Protein AF-A0A8J4RRX1-F1 (afdb_monomer)

Structure (mmCIF, N/CA/C/O backbone):
data_AF-A0A8J4RRX1-F1
#
_entry.id   AF-A0A8J4RRX1-F1
#
loop_
_atom_site.group_PDB
_atom_site.id
_atom_site.type_symbol
_atom_site.label_atom_id
_atom_site.label_alt_id
_atom_site.label_comp_id
_atom_site.label_asym_id
_atom_site.label_entity_id
_atom_site.label_seq_id
_atom_site.pdbx_PDB_ins_code
_atom_site.Cartn_x
_atom_site.Cartn_y
_atom_site.Cartn_z
_atom_site.occupancy
_atom_site.B_iso_or_equiv
_atom_site.auth_seq_id
_atom_site.auth_comp_id
_atom_site.auth_asym_id
_atom_site.auth_atom_id
_atom_site.pdbx_PDB_model_num
ATOM 1 N N . MET A 1 1 ? -23.887 -17.795 3.940 1.00 56.06 1 MET A N 1
ATOM 2 C CA . MET A 1 1 ? -23.979 -17.004 5.193 1.00 56.06 1 MET 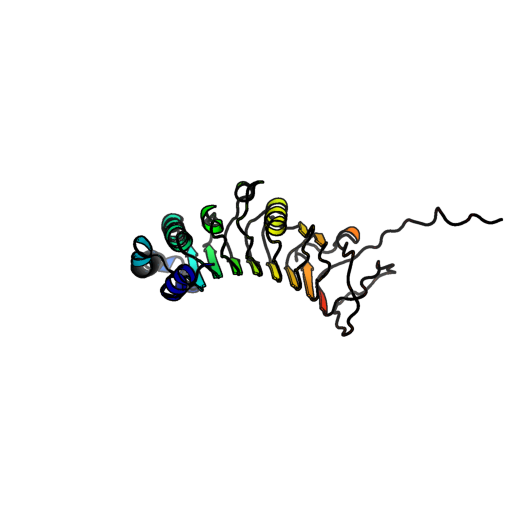A CA 1
ATOM 3 C C . MET A 1 1 ? -25.387 -17.118 5.756 1.00 56.06 1 MET A C 1
ATOM 5 O O . MET A 1 1 ? -26.322 -17.074 4.965 1.00 56.06 1 MET A O 1
ATOM 9 N N . SER A 1 2 ? -25.554 -17.271 7.076 1.00 75.75 2 SER A N 1
ATOM 10 C CA . SER A 1 2 ? -26.891 -17.282 7.694 1.00 75.75 2 SER A CA 1
ATOM 11 C C . SER A 1 2 ? -27.544 -15.891 7.623 1.00 75.75 2 SER A C 1
ATOM 13 O O . SER A 1 2 ? -26.860 -14.870 7.495 1.00 75.75 2 SER A O 1
ATOM 15 N N . LYS A 1 3 ? -28.878 -15.838 7.733 1.00 73.62 3 LYS A N 1
ATOM 16 C CA . LYS A 1 3 ? -29.638 -14.576 7.759 1.00 73.62 3 LYS A CA 1
ATOM 17 C C . LYS A 1 3 ? -29.240 -13.681 8.945 1.00 73.62 3 LYS A C 1
ATOM 19 O O . LYS A 1 3 ? -29.135 -12.471 8.764 1.00 73.62 3 LYS A O 1
ATOM 24 N N . SER A 1 4 ? -28.937 -14.274 10.103 1.00 77.31 4 SER A N 1
ATOM 25 C CA . SER A 1 4 ? -28.506 -13.558 11.313 1.00 77.31 4 SER A CA 1
ATOM 26 C C . SER A 1 4 ? -27.142 -12.882 11.147 1.00 77.31 4 SER A C 1
ATOM 28 O O . SER A 1 4 ? -26.994 -11.711 11.486 1.00 77.31 4 SER A O 1
ATOM 30 N N . TRP A 1 5 ? -26.170 -13.562 10.532 1.00 74.06 5 TRP A N 1
ATOM 31 C CA . TRP A 1 5 ? -24.859 -12.971 10.240 1.00 74.06 5 TRP A CA 1
ATOM 32 C C . TRP A 1 5 ? -24.949 -11.815 9.243 1.00 74.06 5 TRP A C 1
ATOM 34 O O . TRP A 1 5 ? -24.286 -10.796 9.417 1.00 74.06 5 TRP A O 1
ATOM 44 N N . LYS A 1 6 ? -25.804 -11.939 8.221 1.00 78.62 6 LYS A N 1
ATOM 45 C CA . LYS A 1 6 ? -26.031 -10.861 7.249 1.00 78.62 6 LYS A CA 1
ATOM 46 C C . LYS A 1 6 ? -26.667 -9.628 7.902 1.00 78.62 6 LYS A C 1
ATOM 48 O O . LYS A 1 6 ? -26.272 -8.510 7.589 1.00 78.62 6 LYS A O 1
ATOM 53 N N . GLN A 1 7 ? -27.626 -9.821 8.809 1.00 80.94 7 GLN A N 1
ATOM 54 C CA . GLN A 1 7 ? -28.240 -8.723 9.563 1.00 80.94 7 GLN A CA 1
ATOM 55 C C . GLN A 1 7 ? -27.229 -8.029 10.484 1.00 80.94 7 GLN A C 1
ATOM 57 O O . GLN A 1 7 ? -27.100 -6.811 10.408 1.00 80.94 7 GLN A O 1
ATOM 62 N N . ALA A 1 8 ? -26.453 -8.795 11.260 1.00 78.56 8 ALA A N 1
ATOM 63 C CA . ALA A 1 8 ? -25.413 -8.253 12.138 1.00 78.56 8 ALA A CA 1
ATOM 64 C C . ALA A 1 8 ? -24.327 -7.481 11.364 1.00 78.56 8 ALA A C 1
ATOM 66 O O . ALA A 1 8 ? -23.891 -6.412 11.787 1.00 78.56 8 ALA A O 1
ATOM 67 N N . TRP A 1 9 ? -23.922 -7.982 10.194 1.00 80.06 9 TRP A N 1
ATOM 68 C CA . TRP A 1 9 ? -22.984 -7.283 9.313 1.00 80.06 9 TRP A CA 1
ATOM 69 C C . TRP A 1 9 ? -23.547 -5.954 8.805 1.00 80.06 9 TRP A C 1
ATOM 71 O O . TRP A 1 9 ? -22.856 -4.937 8.777 1.00 80.06 9 TRP A O 1
ATOM 81 N N . ASN A 1 10 ? -24.821 -5.948 8.412 1.00 83.12 10 ASN A N 1
ATOM 82 C CA . ASN A 1 10 ? -25.461 -4.757 7.873 1.00 83.12 10 ASN A CA 1
ATOM 83 C C . ASN A 1 10 ? -25.633 -3.651 8.920 1.00 83.12 10 ASN A C 1
ATOM 85 O O . ASN A 1 10 ? -25.566 -2.481 8.539 1.00 83.12 10 ASN A O 1
ATOM 89 N N . SER A 1 11 ? -25.788 -4.011 10.198 1.00 85.19 11 SER A N 1
ATOM 90 C CA . SER A 1 11 ? -25.897 -3.065 11.314 1.00 85.19 11 SER A CA 1
ATOM 91 C C . SER A 1 11 ? -24.575 -2.432 11.757 1.00 85.19 11 SER A C 1
ATOM 93 O O . SER A 1 11 ? -24.608 -1.500 12.556 1.00 85.19 11 SER A O 1
ATOM 95 N N . LEU A 1 12 ? -23.416 -2.906 11.278 1.00 84.81 12 LEU A N 1
ATOM 96 C CA . LEU A 1 12 ? -22.137 -2.298 11.654 1.00 84.81 12 LEU A CA 1
ATOM 97 C C . LEU A 1 12 ? -22.021 -0.869 11.098 1.00 84.81 12 LEU A C 1
ATOM 99 O O . LEU A 1 12 ? -22.350 -0.635 9.925 1.00 84.81 12 LEU A O 1
ATOM 103 N N . PRO A 1 13 ? -21.514 0.084 11.901 1.00 86.31 13 PRO A N 1
ATOM 104 C CA . PRO A 1 13 ? -21.306 1.446 11.442 1.00 86.31 13 PRO A CA 1
ATOM 105 C C . PRO A 1 13 ? -20.200 1.486 10.381 1.00 86.31 13 PRO A C 1
ATOM 107 O O . PRO A 1 13 ? -19.210 0.747 10.453 1.00 86.31 13 PRO A O 1
ATOM 110 N N . ARG A 1 14 ? -20.401 2.349 9.382 1.00 90.56 14 ARG A N 1
ATOM 111 C CA . ARG A 1 14 ? -19.499 2.542 8.244 1.00 90.56 14 ARG A CA 1
ATOM 112 C C . ARG A 1 14 ? -18.842 3.908 8.341 1.00 90.56 14 ARG A C 1
ATOM 114 O O . ARG A 1 14 ? -19.542 4.899 8.530 1.00 90.56 14 ARG A O 1
ATOM 121 N N . TYR A 1 15 ? -17.523 3.944 8.208 1.00 90.31 15 TYR A N 1
ATOM 122 C CA . TYR A 1 15 ? -16.747 5.172 8.333 1.00 90.31 15 TYR A CA 1
ATOM 123 C C . TYR A 1 15 ? -15.789 5.369 7.166 1.00 90.31 15 TYR A C 1
ATOM 125 O O . TYR A 1 15 ? -15.162 4.417 6.690 1.00 90.31 15 TYR A O 1
ATOM 133 N N . ASP A 1 16 ? -15.630 6.638 6.801 1.00 91.75 16 ASP A N 1
ATOM 134 C CA . ASP A 1 16 ? -14.555 7.144 5.962 1.00 91.75 16 ASP A CA 1
ATOM 135 C C . ASP A 1 16 ? -13.687 8.095 6.785 1.00 91.75 16 ASP A C 1
ATOM 137 O O . ASP A 1 16 ? -14.154 9.112 7.297 1.00 91.75 16 ASP A O 1
ATOM 141 N N . PHE A 1 17 ? -12.403 7.771 6.897 1.00 91.75 17 PHE A N 1
ATOM 142 C CA . PHE A 1 17 ? -11.418 8.589 7.590 1.00 91.75 17 PHE A CA 1
ATOM 143 C C . PHE A 1 17 ? -10.501 9.256 6.573 1.00 91.75 17 PHE A C 1
ATOM 145 O O . PHE A 1 17 ? -9.902 8.586 5.730 1.00 91.75 17 PHE A O 1
ATOM 152 N N . SER A 1 18 ? -10.379 10.581 6.640 1.00 92.44 18 SER A N 1
ATOM 153 C CA . SER A 1 18 ? -9.486 11.351 5.773 1.00 92.44 18 SER A CA 1
ATOM 154 C C . SER A 1 18 ? -8.730 12.404 6.569 1.00 92.44 18 SER A C 1
ATOM 156 O O . SER A 1 18 ? -9.298 13.405 6.992 1.00 92.44 18 SER A O 1
ATOM 158 N N . PHE A 1 19 ? -7.430 12.180 6.731 1.00 91.50 19 PHE A N 1
ATOM 159 C CA . PHE A 1 19 ? -6.539 13.019 7.520 1.00 91.50 19 PHE A CA 1
ATOM 160 C C . PHE A 1 19 ? -5.458 13.642 6.637 1.00 91.50 19 PHE A C 1
ATOM 162 O O . PHE A 1 19 ? -4.749 12.942 5.903 1.00 91.50 19 PHE A O 1
ATOM 169 N N . TYR A 1 20 ? -5.313 14.965 6.731 1.00 87.88 20 TYR A N 1
ATOM 170 C CA . TYR A 1 20 ? -4.358 15.744 5.947 1.00 87.88 20 TYR A CA 1
ATOM 171 C C . TYR A 1 20 ? -3.515 16.639 6.859 1.00 87.88 20 TYR A C 1
ATOM 173 O O . TYR A 1 20 ? -3.887 17.765 7.159 1.00 87.88 20 TYR A O 1
ATOM 181 N N . GLY A 1 21 ? -2.352 16.134 7.261 1.00 79.69 21 GLY A N 1
ATOM 182 C CA . GLY A 1 21 ? -1.320 16.866 7.996 1.00 79.69 21 GLY A CA 1
ATOM 183 C C . GLY A 1 21 ? -0.168 17.244 7.070 1.00 79.69 21 GLY A C 1
ATOM 184 O O . GLY A 1 21 ? 0.980 16.874 7.318 1.00 79.69 21 GLY A O 1
ATOM 185 N N . ARG A 1 22 ? -0.473 17.871 5.926 1.00 76.12 22 ARG A N 1
ATOM 186 C CA . ARG A 1 22 ? 0.560 18.350 4.998 1.00 76.12 22 ARG A CA 1
ATOM 187 C C . ARG A 1 22 ? 0.977 19.744 5.409 1.00 76.12 22 ARG A C 1
ATOM 189 O O . ARG A 1 22 ? 0.133 20.626 5.506 1.00 76.12 22 ARG A O 1
ATOM 196 N N . ILE A 1 23 ? 2.274 19.949 5.538 1.00 70.25 23 ILE A N 1
ATOM 197 C CA . ILE A 1 23 ? 2.822 21.290 5.696 1.00 70.25 23 ILE A CA 1
ATOM 198 C C . ILE A 1 23 ? 3.469 21.724 4.377 1.00 70.25 23 ILE A C 1
ATOM 200 O O . ILE A 1 23 ? 4.024 20.901 3.635 1.00 70.25 23 ILE A O 1
ATOM 204 N N . HIS A 1 24 ? 3.337 23.007 4.035 1.00 62.47 24 HIS A N 1
ATOM 205 C CA . HIS A 1 24 ? 3.804 23.524 2.759 1.00 62.47 24 HIS A CA 1
ATOM 206 C C . HIS A 1 24 ? 5.327 23.656 2.749 1.00 62.47 24 HIS A C 1
ATOM 208 O O . HIS A 1 24 ? 5.963 24.011 3.734 1.00 62.47 24 HIS A O 1
ATOM 214 N N . ARG A 1 25 ? 5.932 23.443 1.575 1.00 58.00 25 ARG A N 1
ATOM 215 C CA . ARG A 1 25 ? 7.386 23.574 1.364 1.00 58.00 25 ARG A CA 1
ATOM 216 C C . ARG A 1 25 ? 7.937 24.948 1.790 1.00 58.00 25 ARG A C 1
ATOM 218 O O . ARG A 1 25 ? 9.100 25.041 2.170 1.00 58.00 25 ARG A O 1
ATOM 225 N N . LYS A 1 26 ? 7.100 25.992 1.744 1.00 57.66 26 LYS A N 1
ATOM 226 C CA . LYS A 1 26 ? 7.432 27.356 2.186 1.00 57.66 26 LYS A CA 1
ATOM 227 C C . LYS A 1 26 ? 7.635 27.467 3.701 1.00 57.66 26 LYS A C 1
ATOM 229 O O . LYS A 1 26 ? 8.413 28.306 4.131 1.00 57.66 26 LYS A O 1
ATOM 234 N N . ASP A 1 27 ? 7.000 26.604 4.489 1.00 56.78 27 ASP A N 1
ATOM 235 C CA . ASP A 1 27 ? 6.999 26.718 5.951 1.00 56.78 27 ASP A CA 1
ATOM 236 C C . ASP A 1 27 ? 8.310 26.220 6.588 1.00 56.78 27 ASP A C 1
ATOM 238 O O . ASP A 1 27 ? 8.623 26.605 7.710 1.00 56.78 27 ASP A O 1
ATOM 242 N N . TYR A 1 28 ? 9.118 25.433 5.862 1.00 56.78 28 TYR A N 1
ATOM 243 C CA . TYR A 1 28 ? 10.366 24.838 6.374 1.00 56.78 28 TYR A CA 1
ATOM 244 C C . TYR A 1 28 ? 11.643 25.318 5.685 1.00 56.78 28 TYR A C 1
ATOM 246 O O . TYR A 1 28 ? 12.727 25.198 6.251 1.00 56.78 28 TYR A O 1
ATOM 254 N N . HIS A 1 29 ? 11.543 25.876 4.475 1.00 54.75 29 HIS A N 1
ATOM 255 C CA . HIS A 1 29 ? 12.666 26.554 3.817 1.00 54.75 29 HIS A CA 1
ATOM 256 C C . HIS A 1 29 ? 12.728 28.039 4.197 1.00 54.75 29 HIS A C 1
ATOM 258 O O . HIS A 1 29 ? 13.084 28.882 3.373 1.00 54.75 29 HIS A O 1
ATOM 264 N N . LYS A 1 30 ? 12.393 28.371 5.448 1.00 56.38 30 LYS A N 1
ATOM 265 C CA . LYS A 1 30 ? 12.618 29.717 5.965 1.00 56.38 30 LYS A CA 1
ATOM 266 C C . LYS A 1 30 ? 14.130 29.990 6.043 1.00 56.38 30 LYS A C 1
ATOM 268 O O . LYS A 1 30 ? 14.894 29.099 6.446 1.00 56.38 30 LYS A O 1
ATOM 273 N N . PRO A 1 31 ? 14.592 31.175 5.610 1.00 48.44 31 PRO A N 1
ATOM 274 C CA . PRO A 1 31 ? 16.003 31.535 5.650 1.00 48.44 31 PRO A CA 1
ATOM 275 C C . PRO A 1 31 ? 16.550 31.471 7.085 1.00 48.44 31 PRO A C 1
ATOM 277 O O . PRO A 1 31 ? 15.807 31.540 8.059 1.00 48.44 31 PRO A O 1
ATOM 280 N N . VAL A 1 32 ? 17.868 31.291 7.221 1.00 50.69 32 VAL A N 1
ATOM 281 C CA . VAL A 1 32 ? 18.549 30.946 8.490 1.00 50.69 32 VAL A CA 1
ATOM 282 C C . VAL A 1 32 ? 18.210 31.889 9.656 1.00 50.69 32 VAL A C 1
ATOM 284 O O . VAL A 1 32 ? 18.165 31.437 10.795 1.00 50.69 32 VAL A O 1
ATOM 287 N N . TRP A 1 33 ? 17.901 33.154 9.377 1.00 51.38 33 TRP A N 1
ATOM 288 C CA . TRP A 1 33 ? 17.534 34.163 10.374 1.00 51.38 33 TRP A CA 1
ATOM 289 C C . TRP A 1 33 ? 16.082 34.056 10.894 1.00 51.38 33 TRP A C 1
ATOM 291 O O . TRP A 1 33 ? 15.794 34.569 11.967 1.00 51.38 33 TRP A O 1
ATOM 301 N N . GLU A 1 34 ? 15.187 33.328 10.215 1.00 50.03 34 GLU A N 1
ATOM 302 C CA . GLU A 1 34 ? 13.807 33.035 10.666 1.00 50.03 34 GLU A CA 1
ATOM 303 C C . GLU A 1 34 ? 13.676 31.687 11.403 1.00 50.03 34 GLU A C 1
ATOM 305 O O . GLU A 1 34 ? 12.609 31.338 11.917 1.00 50.03 34 GLU A O 1
ATOM 310 N N . LYS A 1 35 ? 14.752 30.892 11.467 1.00 50.41 35 LYS A N 1
ATOM 311 C CA . LYS A 1 35 ? 14.717 29.529 12.028 1.00 50.41 35 LYS A CA 1
ATOM 312 C C . LYS A 1 35 ? 14.498 29.474 13.541 1.00 50.41 35 LYS A C 1
ATOM 314 O O . LYS A 1 35 ? 14.094 28.427 14.035 1.00 50.41 35 LYS A O 1
ATOM 319 N N . GLN A 1 36 ? 14.738 30.566 14.265 1.00 47.28 36 GLN A N 1
ATOM 320 C CA . GLN A 1 36 ? 14.648 30.584 15.730 1.00 47.28 36 GLN A CA 1
ATOM 321 C C . GLN A 1 36 ? 13.200 30.532 16.256 1.00 47.28 36 GLN A C 1
ATOM 323 O O . GLN A 1 36 ? 12.997 30.125 17.393 1.00 47.28 36 GLN A O 1
ATOM 328 N N . SER A 1 37 ? 12.192 30.860 15.434 1.00 50.03 37 SER A N 1
ATOM 329 C CA . SER A 1 37 ? 10.765 30.816 15.811 1.00 50.03 37 SER A CA 1
ATOM 330 C C . SER A 1 37 ? 9.910 29.858 14.964 1.00 50.03 37 SER A C 1
ATOM 332 O O . SER A 1 37 ? 8.838 29.447 15.398 1.00 50.03 37 SER A O 1
ATOM 334 N N . GLY A 1 38 ? 10.371 29.458 13.770 1.00 51.47 38 GLY A N 1
ATOM 335 C CA . GLY A 1 38 ? 9.582 28.635 12.839 1.00 51.47 38 GLY A CA 1
ATOM 336 C C . GLY A 1 38 ? 9.504 27.135 13.157 1.00 51.47 38 GLY A C 1
ATOM 337 O O . GLY A 1 38 ? 8.546 26.488 12.746 1.00 51.47 38 GLY A O 1
ATOM 338 N N . GLY A 1 39 ? 10.483 26.573 13.877 1.00 58.78 39 GLY A N 1
ATOM 339 C CA . GLY A 1 39 ? 10.504 25.142 14.220 1.00 58.78 39 GLY A CA 1
ATOM 340 C C . GLY A 1 39 ? 9.465 24.743 15.275 1.00 58.78 39 GLY A C 1
ATOM 341 O O . GLY A 1 39 ? 8.831 23.702 15.137 1.00 58.78 39 GLY A O 1
ATOM 342 N N . ALA A 1 40 ? 9.242 25.598 16.277 1.00 62.72 40 ALA A N 1
ATOM 343 C CA . ALA A 1 40 ? 8.298 25.340 17.368 1.00 62.72 40 ALA A CA 1
ATOM 344 C C . ALA A 1 40 ? 6.825 25.443 16.921 1.00 62.72 40 ALA A C 1
ATOM 346 O O . ALA A 1 40 ? 6.029 24.565 17.237 1.00 62.72 40 ALA A O 1
ATOM 347 N N . ASP A 1 41 ? 6.471 26.458 16.119 1.00 74.25 41 ASP A N 1
ATOM 348 C CA . ASP A 1 41 ? 5.114 26.623 15.547 1.00 74.25 41 ASP A CA 1
ATOM 349 C C . ASP A 1 41 ? 4.718 25.436 14.654 1.00 74.25 41 ASP A C 1
ATOM 351 O O . ASP A 1 41 ? 3.577 24.974 14.616 1.00 74.25 41 ASP A O 1
ATOM 355 N N . LEU A 1 42 ? 5.697 24.910 13.932 1.00 74.81 42 LEU A N 1
ATOM 356 C CA . LEU A 1 42 ? 5.534 23.733 13.107 1.00 74.81 42 LEU A CA 1
ATOM 357 C C . LEU A 1 42 ? 5.274 22.471 13.938 1.00 74.81 42 LEU A C 1
ATOM 359 O O . LEU A 1 42 ? 4.379 21.693 13.606 1.00 74.81 42 LEU A O 1
ATOM 363 N N . GLU A 1 43 ? 6.094 22.239 14.960 1.00 78.31 43 GLU A N 1
ATOM 364 C CA . GLU A 1 43 ? 5.963 21.080 15.839 1.00 78.31 43 GLU A CA 1
ATOM 365 C C . GLU A 1 43 ? 4.599 21.097 16.537 1.00 78.31 43 GLU A C 1
ATOM 367 O O . GLU A 1 43 ? 3.876 20.105 16.486 1.00 78.31 43 GLU A O 1
ATOM 372 N N . GLU A 1 44 ? 4.167 22.264 17.024 1.00 83.75 44 GLU A N 1
ATOM 373 C CA . GLU A 1 44 ? 2.842 22.464 17.615 1.00 83.75 44 GLU A CA 1
ATOM 374 C C . GLU A 1 44 ? 1.702 22.129 16.637 1.00 83.75 44 GLU A C 1
ATOM 376 O O . GLU A 1 44 ? 0.711 21.495 17.012 1.00 83.75 44 GLU A O 1
ATOM 381 N N . LYS A 1 45 ? 1.818 22.519 15.360 1.00 84.44 45 LYS A N 1
ATOM 382 C CA . LYS A 1 45 ? 0.821 22.177 14.328 1.00 84.44 45 LYS A CA 1
ATOM 383 C C . LYS A 1 45 ? 0.736 20.674 14.085 1.00 84.44 45 LYS A C 1
ATOM 385 O O . LYS A 1 45 ? -0.368 20.152 13.908 1.00 84.44 45 LYS A O 1
ATOM 390 N N . ILE A 1 46 ? 1.874 19.982 14.066 1.00 84.50 46 ILE A N 1
ATOM 391 C CA . ILE A 1 46 ? 1.900 18.527 13.895 1.00 84.50 46 ILE A CA 1
ATOM 392 C C . ILE A 1 46 ? 1.327 17.844 15.134 1.00 84.50 46 ILE A C 1
ATOM 394 O O . ILE A 1 46 ? 0.498 16.952 14.983 1.00 84.50 46 ILE A O 1
ATOM 398 N N . ASP A 1 47 ? 1.677 18.294 16.336 1.00 87.62 47 ASP A N 1
ATOM 399 C CA . ASP A 1 47 ? 1.146 17.741 17.583 1.00 87.62 47 ASP A CA 1
ATOM 400 C C . ASP A 1 47 ? -0.377 17.925 17.679 1.00 87.62 47 ASP A C 1
ATOM 402 O O . ASP A 1 47 ? -1.099 16.989 18.029 1.00 87.62 47 ASP A O 1
ATOM 406 N N . LYS A 1 48 ? -0.906 19.090 17.275 1.00 90.50 48 LYS A N 1
ATOM 407 C CA . LYS A 1 48 ? -2.359 19.315 17.154 1.00 90.50 48 LYS A CA 1
ATOM 408 C C . LYS A 1 48 ? -3.008 18.361 16.153 1.00 90.50 48 LYS A C 1
ATOM 410 O O . LYS A 1 48 ? -4.078 17.821 16.435 1.00 90.50 48 LYS A O 1
ATOM 415 N N . PHE A 1 49 ? -2.374 18.134 15.001 1.00 91.06 49 PHE A N 1
ATOM 416 C CA . PHE A 1 49 ? -2.852 17.162 14.016 1.00 91.06 49 PHE A CA 1
ATOM 417 C C . PHE A 1 49 ? -2.862 15.742 14.592 1.00 91.06 49 PHE A C 1
ATOM 419 O O . PHE A 1 49 ? -3.883 15.067 1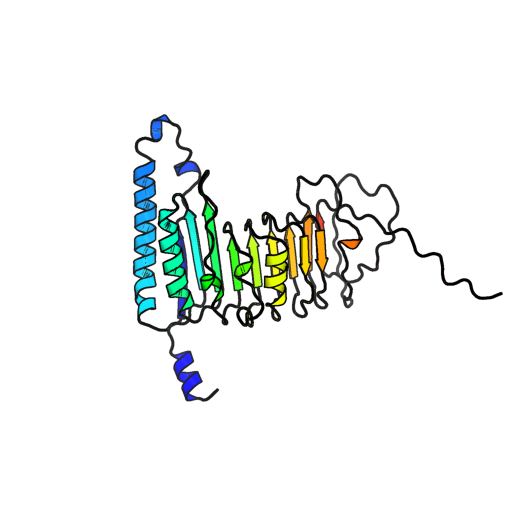4.509 1.00 91.06 49 PHE A O 1
ATOM 426 N N . VAL A 1 50 ? -1.765 15.309 15.217 1.00 91.88 50 VAL A N 1
ATOM 427 C CA . VAL A 1 50 ? -1.641 13.988 15.848 1.00 91.88 50 VAL A CA 1
ATOM 428 C C . VAL A 1 50 ? -2.739 13.787 16.886 1.00 91.88 50 VAL A C 1
ATOM 430 O O . VAL A 1 50 ? -3.458 12.793 16.818 1.00 91.88 50 VAL A O 1
ATOM 433 N N . LYS A 1 51 ? -2.935 14.766 17.775 1.00 93.69 51 LYS A N 1
ATOM 434 C CA . LYS A 1 51 ? -3.984 14.731 18.797 1.00 93.69 51 LYS A CA 1
ATOM 435 C C . LYS A 1 51 ? -5.382 14.613 18.185 1.00 93.69 51 LYS A C 1
ATOM 437 O O . LYS A 1 51 ? -6.181 13.805 18.645 1.00 93.69 51 LYS A O 1
ATOM 442 N N . SER A 1 52 ? -5.662 15.368 17.123 1.00 94.00 52 SER A N 1
ATOM 443 C CA . SER A 1 52 ? -6.946 15.293 16.419 1.00 94.00 52 SER A CA 1
ATOM 444 C C . SER A 1 52 ? -7.185 13.917 15.788 1.00 94.00 52 SER A C 1
ATOM 446 O O . SER A 1 52 ? -8.285 13.376 15.896 1.00 94.00 52 SER A O 1
ATOM 448 N N . VAL A 1 53 ? -6.165 13.321 15.157 1.00 94.38 53 VAL A N 1
ATOM 449 C CA . VAL A 1 53 ? -6.273 11.964 14.599 1.00 94.38 53 VAL A CA 1
ATOM 450 C C . VAL A 1 53 ? -6.502 10.944 15.713 1.00 94.38 53 VAL A C 1
ATOM 452 O O . VAL A 1 53 ? -7.370 10.083 15.570 1.00 94.38 53 VAL A O 1
ATOM 455 N N . ASP A 1 54 ? -5.770 11.055 16.824 1.00 94.44 54 ASP A N 1
ATOM 456 C CA . ASP A 1 54 ? -5.955 10.185 17.984 1.00 94.44 54 ASP A CA 1
ATOM 457 C C . ASP A 1 54 ? -7.399 10.244 18.479 1.00 94.44 54 ASP A C 1
ATOM 459 O O . ASP A 1 54 ? -8.053 9.204 18.518 1.00 94.44 54 ASP A O 1
ATOM 463 N N . GLU A 1 55 ? -7.924 11.438 18.766 1.00 94.56 55 GLU A N 1
ATOM 464 C CA . GLU A 1 55 ? -9.294 11.648 19.253 1.00 94.56 55 GLU A CA 1
ATOM 465 C C . GLU A 1 55 ? -10.353 11.025 18.331 1.00 94.56 55 GLU A C 1
ATOM 467 O O . GLU A 1 55 ? -11.270 10.355 18.808 1.00 94.56 55 GLU A O 1
ATOM 472 N N . VAL A 1 56 ? -10.201 11.171 17.010 1.00 94.00 56 VAL A N 1
ATOM 473 C CA . VAL A 1 56 ? -11.132 10.600 16.021 1.00 94.00 56 VAL A CA 1
ATOM 474 C C . VAL A 1 56 ? -11.045 9.072 15.955 1.00 94.00 56 VAL A C 1
ATOM 476 O O . VAL A 1 56 ? -12.056 8.407 15.725 1.00 94.00 56 VAL A O 1
ATOM 479 N N . LEU A 1 57 ? -9.856 8.493 16.143 1.00 93.81 57 LEU A N 1
ATOM 480 C CA . LEU A 1 57 ? -9.649 7.044 16.072 1.00 93.81 57 LEU A CA 1
ATOM 481 C C . LEU A 1 57 ? -9.848 6.330 17.416 1.00 93.81 57 LEU A C 1
ATOM 483 O O . LEU A 1 57 ? -9.964 5.101 17.421 1.00 93.81 57 LEU A O 1
ATOM 487 N N . LEU A 1 58 ? -9.926 7.055 18.539 1.00 91.06 58 LEU A N 1
ATOM 488 C CA . LEU A 1 58 ? -10.167 6.492 19.875 1.00 91.06 58 LEU A CA 1
ATOM 489 C C . LEU A 1 58 ? -11.347 5.500 19.913 1.00 91.06 58 LEU A C 1
ATOM 491 O O . LEU A 1 58 ? -11.143 4.399 20.430 1.00 91.06 58 LEU A O 1
ATOM 495 N N . PRO A 1 59 ? -12.530 5.786 19.325 1.00 89.69 59 PRO A N 1
ATOM 496 C CA . PRO A 1 59 ? -13.679 4.879 19.397 1.00 89.69 59 PRO A CA 1
ATOM 497 C C . PRO A 1 59 ? -13.454 3.511 18.735 1.00 89.69 59 PRO A C 1
ATOM 499 O O . PRO A 1 59 ? -14.124 2.539 19.092 1.00 89.69 59 PRO A O 1
ATOM 502 N N . LEU A 1 60 ? -12.493 3.406 17.804 1.00 90.62 60 LEU A N 1
ATOM 503 C CA . LEU A 1 60 ? -12.131 2.147 17.137 1.00 90.62 60 LEU A CA 1
ATOM 504 C C . LEU A 1 60 ? -11.424 1.153 18.071 1.00 90.62 60 LEU A C 1
ATOM 506 O O . LEU A 1 60 ? -11.191 0.007 17.678 1.00 90.62 60 LEU A O 1
ATOM 510 N N . ARG A 1 61 ? -11.037 1.576 19.284 1.00 87.75 61 ARG A N 1
ATOM 511 C CA . ARG A 1 61 ? -10.463 0.688 20.305 1.00 87.75 61 ARG A CA 1
ATOM 512 C C . ARG A 1 61 ? -11.478 -0.330 20.806 1.00 87.75 61 ARG A C 1
ATOM 514 O O . ARG A 1 61 ? -11.112 -1.494 20.964 1.00 87.75 61 ARG A O 1
ATOM 521 N N . ASP A 1 62 ? -12.719 0.114 20.980 1.00 88.56 62 ASP A N 1
ATOM 522 C CA . ASP A 1 62 ? -13.736 -0.626 21.726 1.00 88.56 62 ASP A CA 1
ATOM 523 C C . ASP A 1 62 ? -14.851 -1.171 20.823 1.00 88.56 62 ASP A C 1
ATOM 525 O O . ASP A 1 62 ? -15.519 -2.142 21.175 1.00 88.56 62 ASP A O 1
ATOM 529 N N . HIS A 1 63 ? -15.023 -0.606 19.624 1.00 82.44 63 HIS A N 1
ATOM 530 C CA . HIS A 1 63 ? -16.122 -0.952 18.723 1.00 82.44 63 HIS A CA 1
ATOM 531 C C . HIS A 1 63 ? -15.616 -1.517 17.397 1.00 82.44 63 HIS A C 1
ATOM 533 O O . HIS A 1 63 ? -14.718 -0.961 16.762 1.00 82.44 63 HIS A O 1
ATOM 539 N N . LYS A 1 64 ? -16.239 -2.612 16.945 1.00 87.81 64 LYS A N 1
ATOM 540 C CA . LYS A 1 64 ? -16.031 -3.144 15.595 1.00 87.81 64 LYS A CA 1
ATOM 541 C C . LYS A 1 64 ? -16.783 -2.298 14.581 1.00 87.81 64 LYS A C 1
ATOM 543 O O . LYS A 1 64 ? -17.977 -2.054 14.733 1.00 87.81 64 LYS A O 1
ATOM 548 N N . THR A 1 65 ? -16.088 -1.903 13.525 1.00 91.00 65 THR A N 1
ATOM 549 C CA . THR A 1 65 ? -16.638 -1.049 12.474 1.00 91.00 65 THR A CA 1
ATOM 550 C C . THR A 1 65 ? -16.227 -1.541 11.088 1.00 91.00 65 THR A C 1
ATOM 552 O O . THR A 1 65 ? -15.342 -2.393 10.931 1.00 91.00 65 THR A O 1
ATOM 555 N N . ILE A 1 66 ? -16.903 -1.013 10.069 1.00 91.38 66 ILE A N 1
ATOM 556 C CA . ILE A 1 66 ? -16.510 -1.152 8.670 1.00 91.38 66 ILE A CA 1
ATOM 557 C C . ILE A 1 66 ? -15.871 0.170 8.248 1.00 91.38 66 ILE A C 1
ATOM 559 O O . ILE A 1 66 ? -16.520 1.210 8.220 1.00 91.38 66 ILE A O 1
ATOM 563 N N . ILE A 1 67 ? -14.594 0.132 7.902 1.00 94.25 67 ILE A N 1
ATOM 564 C CA . ILE A 1 67 ? -13.849 1.264 7.364 1.00 94.25 67 ILE A CA 1
ATOM 565 C C . ILE A 1 67 ? -13.872 1.146 5.842 1.00 94.25 67 ILE A C 1
ATOM 567 O O . ILE A 1 67 ? -13.185 0.307 5.256 1.00 94.25 67 ILE A O 1
ATOM 571 N N . GLN A 1 68 ? -14.679 1.969 5.184 1.00 93.94 68 GLN A N 1
ATOM 572 C CA . GLN A 1 68 ? -14.761 1.957 3.723 1.00 93.94 68 GLN A CA 1
ATOM 573 C C . GLN A 1 68 ? -13.484 2.562 3.127 1.00 93.94 68 GLN A C 1
ATOM 575 O O . GLN A 1 68 ? -12.858 1.977 2.238 1.00 93.94 68 GLN A O 1
ATOM 580 N N . CYS A 1 69 ? -13.019 3.673 3.695 1.00 95.06 69 CYS A N 1
ATOM 581 C CA . CYS A 1 69 ? -11.777 4.317 3.303 1.00 95.06 69 CYS A CA 1
ATOM 582 C C . CYS A 1 69 ? -10.998 4.834 4.513 1.00 95.06 69 CYS A C 1
ATOM 584 O O . CYS A 1 69 ? -11.513 5.594 5.329 1.00 95.06 69 CYS A O 1
ATOM 586 N N . PHE A 1 70 ? -9.721 4.467 4.596 1.00 96.00 70 PHE A N 1
ATOM 587 C CA . PHE A 1 70 ? -8.755 5.081 5.496 1.00 96.00 70 PHE A CA 1
ATOM 588 C C . PHE A 1 70 ? -7.703 5.822 4.676 1.00 96.00 70 PHE A C 1
ATOM 590 O O . PHE A 1 70 ? -6.884 5.213 3.981 1.00 96.00 70 PHE A O 1
ATOM 597 N N . ARG A 1 71 ? -7.716 7.151 4.749 1.00 96.50 71 ARG A N 1
ATOM 598 C CA . ARG A 1 71 ? -6.801 8.029 4.028 1.00 96.50 71 ARG A CA 1
ATOM 599 C C . ARG A 1 71 ? -5.977 8.843 5.010 1.00 96.50 71 ARG A C 1
ATOM 601 O O . ARG A 1 71 ? -6.495 9.723 5.687 1.00 96.50 71 ARG A O 1
ATOM 608 N N . LEU A 1 72 ? -4.672 8.610 5.008 1.00 95.31 72 LEU A N 1
ATOM 609 C CA . LEU A 1 72 ? -3.708 9.394 5.765 1.00 95.31 72 LEU A CA 1
ATOM 610 C C . LEU A 1 72 ? -2.709 10.039 4.812 1.00 95.31 72 LEU A C 1
ATOM 612 O O . LEU A 1 72 ? -2.049 9.375 4.011 1.00 95.31 72 LEU A O 1
ATOM 616 N N . SER A 1 73 ? -2.584 11.354 4.906 1.00 92.56 73 SER A N 1
ATOM 617 C CA . SER A 1 73 ? -1.550 12.107 4.221 1.00 92.56 73 SER A CA 1
ATOM 618 C C . SER A 1 73 ? -0.848 13.023 5.207 1.00 92.56 73 SER A C 1
ATOM 620 O O . SER A 1 73 ? -1.428 14.022 5.617 1.00 92.56 73 SER A O 1
ATOM 622 N N . VAL A 1 74 ? 0.414 12.746 5.512 1.00 89.50 74 VAL A N 1
ATOM 623 C CA . VAL A 1 74 ? 1.161 13.477 6.542 1.00 89.50 74 VAL A CA 1
ATOM 624 C C . VAL A 1 74 ? 2.591 13.757 6.100 1.00 89.50 74 VAL A C 1
ATOM 626 O O . VAL A 1 74 ? 3.192 12.979 5.353 1.00 89.50 74 VAL A O 1
ATOM 629 N N . THR A 1 75 ? 3.118 14.891 6.546 1.00 86.31 75 THR A N 1
ATOM 630 C CA . THR A 1 75 ? 4.531 15.230 6.422 1.00 86.31 75 THR A CA 1
ATOM 631 C C . THR A 1 75 ? 5.279 14.792 7.683 1.00 86.31 75 THR A C 1
ATOM 633 O O . THR A 1 75 ? 4.942 15.216 8.782 1.00 86.31 75 THR A O 1
ATOM 636 N N . LEU A 1 76 ? 6.293 13.946 7.5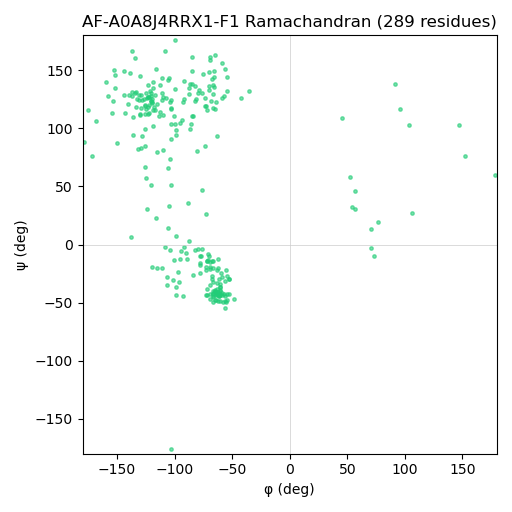20 1.00 82.56 76 LEU A N 1
ATOM 637 C CA . LEU A 1 76 ? 7.151 13.440 8.586 1.00 82.56 76 LEU A CA 1
ATOM 638 C C . LEU A 1 76 ? 8.388 14.328 8.712 1.00 82.56 76 LEU A C 1
ATOM 640 O O . LEU A 1 76 ? 9.263 14.304 7.843 1.00 82.56 76 LEU A O 1
ATOM 644 N N . CYS A 1 77 ? 8.441 15.125 9.778 1.00 78.38 77 CYS A N 1
ATOM 645 C CA . CYS A 1 77 ? 9.594 15.968 10.097 1.00 78.38 77 CYS A CA 1
ATOM 646 C C . CYS A 1 77 ? 10.500 15.384 11.188 1.00 78.38 77 CYS A C 1
ATOM 648 O O . CYS A 1 77 ? 11.606 15.881 11.358 1.00 78.38 77 CYS A O 1
ATOM 650 N N . ASP A 1 78 ? 10.037 14.358 11.904 1.00 82.00 78 ASP A N 1
ATOM 651 C CA . ASP A 1 78 ? 10.756 13.706 12.997 1.00 82.00 78 ASP A CA 1
ATOM 652 C C . ASP A 1 78 ? 10.306 12.239 13.118 1.00 82.00 78 ASP A C 1
ATOM 654 O O . ASP A 1 78 ? 9.137 11.916 12.869 1.00 82.00 78 ASP A O 1
ATOM 658 N N . ASP A 1 79 ? 11.225 11.354 13.501 1.00 82.94 79 ASP A N 1
ATOM 659 C CA . ASP A 1 79 ? 10.970 9.923 13.675 1.00 82.94 79 ASP A CA 1
ATOM 660 C C . ASP A 1 79 ? 10.008 9.639 14.848 1.00 82.94 79 ASP A C 1
ATOM 662 O O . ASP A 1 79 ? 9.351 8.595 14.857 1.00 82.94 79 ASP A O 1
ATOM 666 N N . LYS A 1 80 ? 9.834 10.570 15.803 1.00 85.56 80 LYS A N 1
ATOM 667 C CA . LYS A 1 80 ? 8.917 10.410 16.949 1.00 85.56 80 LYS A CA 1
ATOM 668 C C . LYS A 1 80 ? 7.468 10.121 16.528 1.00 85.56 80 LYS A C 1
ATOM 670 O O . LYS A 1 80 ? 6.764 9.359 17.196 1.00 85.56 80 LYS A O 1
ATOM 675 N N . TYR A 1 81 ? 7.040 10.649 15.377 1.00 86.31 81 TYR A N 1
ATOM 676 C CA . TYR A 1 81 ? 5.684 10.469 14.844 1.00 86.31 81 TYR A CA 1
ATOM 677 C C . TYR A 1 81 ? 5.449 9.101 14.188 1.00 86.31 81 TYR A C 1
ATOM 679 O O . TYR A 1 81 ? 4.304 8.750 13.896 1.00 86.31 81 TYR A O 1
ATOM 687 N N . ALA A 1 82 ? 6.501 8.304 13.970 1.00 88.75 82 ALA A N 1
ATOM 688 C CA . ALA A 1 82 ? 6.381 6.950 13.430 1.00 88.75 82 ALA A CA 1
ATOM 689 C C . ALA A 1 82 ? 5.459 6.079 14.300 1.00 88.75 82 ALA A C 1
ATOM 691 O O . ALA A 1 82 ? 4.571 5.396 13.787 1.00 88.75 82 ALA A O 1
ATOM 692 N N . SER A 1 83 ? 5.612 6.184 15.624 1.00 90.69 83 SER A N 1
ATOM 693 C CA . SER A 1 83 ? 4.808 5.438 16.596 1.00 90.69 83 SER A CA 1
ATOM 694 C C . SER A 1 83 ? 3.315 5.795 16.544 1.00 90.69 83 SER A C 1
ATOM 696 O O . SER A 1 83 ? 2.460 4.925 16.720 1.00 90.69 83 SER A O 1
ATOM 698 N N . CYS A 1 84 ? 2.978 7.053 16.238 1.00 92.19 84 CYS A N 1
ATOM 699 C CA . CYS A 1 84 ? 1.597 7.495 16.044 1.00 92.19 84 CYS A CA 1
ATOM 700 C C . CYS A 1 84 ? 0.971 6.788 14.836 1.00 92.19 84 CYS A C 1
ATOM 702 O O . CYS A 1 84 ? -0.107 6.206 14.951 1.00 92.19 84 CYS A O 1
ATOM 704 N N . ILE A 1 85 ? 1.680 6.751 13.702 1.00 92.31 85 ILE A N 1
ATOM 705 C CA . ILE A 1 85 ? 1.209 6.068 12.489 1.00 92.31 85 ILE A CA 1
ATOM 706 C C . ILE A 1 85 ? 1.039 4.568 12.742 1.00 92.31 85 ILE A C 1
ATOM 708 O O . ILE A 1 85 ? 0.010 4.004 12.366 1.00 92.31 85 ILE A O 1
ATOM 712 N N . ASP A 1 86 ? 1.996 3.931 13.421 1.00 92.75 86 ASP A N 1
ATOM 713 C CA . ASP A 1 86 ? 1.901 2.516 13.798 1.00 92.75 86 ASP A CA 1
ATOM 714 C C . ASP A 1 86 ? 0.628 2.237 14.606 1.00 92.75 86 ASP A C 1
ATOM 716 O O . ASP A 1 86 ? -0.098 1.272 14.335 1.00 92.75 86 ASP A O 1
ATOM 720 N N . ASN A 1 87 ? 0.325 3.105 15.575 1.00 92.81 87 ASN A N 1
ATOM 721 C CA . ASN A 1 87 ? -0.862 2.995 16.413 1.00 92.81 87 ASN A CA 1
ATOM 722 C C . ASN A 1 87 ? -2.152 3.197 15.612 1.00 92.81 87 ASN A C 1
ATOM 724 O O . ASN A 1 87 ? -3.074 2.388 15.740 1.00 92.81 87 ASN A O 1
ATOM 728 N N . TRP A 1 88 ? -2.218 4.207 14.744 1.00 94.00 88 TRP A N 1
ATOM 729 C CA . TRP A 1 88 ? -3.382 4.440 13.884 1.00 94.00 88 TRP A CA 1
ATOM 730 C C . TRP A 1 88 ? -3.635 3.263 12.947 1.00 94.00 88 TRP A C 1
ATOM 732 O O . TRP A 1 88 ? -4.764 2.779 12.849 1.00 94.00 88 TRP A O 1
ATOM 742 N N . MET A 1 89 ? -2.578 2.724 12.334 1.00 92.75 89 MET A N 1
ATOM 743 C CA . MET A 1 89 ? -2.676 1.527 11.504 1.00 92.75 89 MET A CA 1
ATOM 744 C C . MET A 1 89 ? -3.141 0.323 12.321 1.00 92.75 89 MET A C 1
ATOM 746 O O . MET A 1 89 ? -4.006 -0.427 11.876 1.00 92.75 89 MET A O 1
ATOM 750 N N . LYS A 1 90 ? -2.624 0.132 13.537 1.00 92.06 90 LYS A N 1
ATOM 751 C CA . LYS A 1 90 ? -3.059 -0.953 14.426 1.00 92.06 90 LYS A CA 1
ATOM 752 C C . LYS A 1 90 ? -4.548 -0.855 14.768 1.00 92.06 90 LYS A C 1
ATOM 754 O O . LYS A 1 90 ? -5.211 -1.889 14.809 1.00 92.06 90 LYS A O 1
ATOM 759 N N . LEU A 1 91 ? -5.076 0.349 14.995 1.00 92.06 91 LEU A N 1
ATOM 760 C CA . LEU A 1 91 ? -6.504 0.570 15.248 1.00 92.06 91 LEU A CA 1
ATOM 761 C C . LEU A 1 91 ? -7.351 0.307 13.998 1.00 92.06 91 LEU A C 1
ATOM 763 O O . LEU A 1 91 ? -8.326 -0.442 14.068 1.00 92.06 91 LEU A O 1
ATOM 767 N N . ALA A 1 92 ? -6.947 0.841 12.844 1.00 91.75 92 ALA A N 1
ATOM 768 C CA . ALA A 1 92 ? -7.650 0.624 11.583 1.00 91.75 92 ALA A CA 1
ATOM 769 C C . ALA A 1 92 ? -7.684 -0.866 11.195 1.00 91.75 92 ALA A C 1
ATOM 771 O O . ALA A 1 92 ? -8.739 -1.405 10.873 1.00 91.75 92 ALA A O 1
ATOM 772 N N . ASN A 1 93 ? -6.558 -1.575 11.326 1.00 89.38 93 ASN A N 1
ATOM 773 C CA . ASN A 1 93 ? -6.431 -2.979 10.917 1.00 89.38 93 ASN A CA 1
ATOM 774 C C . ASN A 1 93 ? -7.186 -3.976 11.803 1.00 89.38 93 ASN A C 1
ATOM 776 O O . ASN A 1 93 ? -7.348 -5.135 11.426 1.00 89.38 93 ASN A O 1
ATOM 780 N N . ARG A 1 94 ? -7.649 -3.559 12.988 1.00 89.19 94 ARG A N 1
ATOM 781 C CA . ARG A 1 94 ? -8.562 -4.373 13.807 1.00 89.19 94 ARG A CA 1
ATOM 782 C C . ARG A 1 94 ? -9.962 -4.440 13.209 1.00 89.19 94 ARG A C 1
ATOM 784 O O . ARG A 1 94 ? -10.752 -5.278 13.644 1.00 89.19 94 ARG A O 1
ATOM 791 N N . ASN A 1 95 ? -10.277 -3.580 12.253 1.00 89.62 95 ASN A N 1
ATOM 792 C CA . ASN A 1 95 ? -11.587 -3.452 11.644 1.00 89.62 95 ASN A CA 1
ATOM 793 C C . ASN A 1 95 ? -11.576 -4.001 10.216 1.00 89.62 95 ASN A C 1
ATOM 795 O O . ASN A 1 95 ? -10.523 -4.269 9.635 1.00 89.62 95 ASN A O 1
ATOM 799 N N . HIS A 1 96 ? -12.765 -4.203 9.652 1.00 90.50 96 HIS A N 1
ATOM 800 C CA . HIS A 1 96 ? -12.861 -4.471 8.222 1.00 90.50 96 HIS A CA 1
ATOM 801 C C . HIS A 1 96 ? -12.473 -3.189 7.489 1.00 90.50 96 HIS A C 1
ATOM 803 O O . HIS A 1 96 ? -13.091 -2.160 7.734 1.00 90.50 96 HIS A O 1
ATOM 809 N N . MET A 1 97 ? -11.476 -3.243 6.610 1.00 92.62 97 MET A N 1
ATOM 810 C CA . MET A 1 97 ? -11.027 -2.086 5.835 1.00 92.62 97 MET A CA 1
ATOM 811 C C . MET A 1 97 ? -11.014 -2.420 4.347 1.00 92.62 97 MET A C 1
ATOM 813 O O . MET A 1 97 ? -10.392 -3.408 3.950 1.00 92.62 97 MET A O 1
ATOM 817 N N . GLU A 1 98 ? -11.700 -1.614 3.538 1.00 93.75 98 GLU A N 1
ATOM 818 C CA . GLU A 1 98 ? -11.800 -1.819 2.087 1.00 93.75 98 GLU A CA 1
ATOM 819 C C . GLU A 1 98 ? -10.720 -1.039 1.324 1.00 93.75 98 GLU A C 1
ATOM 821 O O . GLU A 1 98 ? -10.068 -1.587 0.432 1.00 93.75 98 GLU A O 1
ATOM 826 N N . THR A 1 99 ? -10.490 0.226 1.684 1.00 95.50 99 THR A N 1
ATOM 827 C CA . THR A 1 99 ? -9.503 1.088 1.021 1.00 95.50 99 THR A CA 1
ATOM 828 C C . THR A 1 99 ? -8.502 1.660 2.014 1.00 95.50 99 THR A C 1
ATOM 830 O O . THR A 1 99 ? -8.888 2.268 3.009 1.00 95.50 99 THR A O 1
ATOM 833 N N . LEU A 1 100 ? -7.214 1.538 1.693 1.00 95.69 100 LEU A N 1
ATOM 834 C CA . LEU A 1 100 ? -6.115 2.178 2.408 1.00 95.69 100 LEU A CA 1
ATOM 835 C C . LEU A 1 100 ? -5.340 3.094 1.460 1.00 95.69 100 LEU A C 1
ATOM 837 O O . LEU A 1 100 ? -4.806 2.652 0.440 1.00 95.69 100 LEU A O 1
ATOM 841 N N . TYR A 1 101 ? -5.238 4.368 1.824 1.00 96.44 101 TYR A N 1
ATOM 842 C CA . TYR A 1 101 ? -4.397 5.354 1.158 1.00 96.44 101 TYR A CA 1
ATOM 843 C C . TYR A 1 101 ? -3.430 5.968 2.168 1.00 96.44 101 TYR A C 1
ATOM 845 O O . TYR A 1 101 ? -3.853 6.651 3.098 1.00 96.44 101 TYR A O 1
ATOM 853 N N . LEU A 1 102 ? -2.131 5.785 1.944 1.00 95.81 102 LEU A N 1
ATOM 854 C CA . LEU A 1 102 ? -1.064 6.389 2.734 1.00 95.81 102 LEU A CA 1
ATOM 855 C C . LEU A 1 102 ? -0.181 7.251 1.835 1.00 95.81 102 LEU A C 1
ATOM 857 O O . LEU A 1 102 ? 0.389 6.767 0.858 1.00 95.81 102 LEU A O 1
ATOM 861 N N . ASN A 1 103 ? -0.037 8.527 2.180 1.00 94.88 103 ASN A N 1
ATOM 862 C CA . ASN A 1 103 ? 0.903 9.443 1.545 1.00 94.88 103 ASN A CA 1
ATOM 863 C C . ASN A 1 103 ? 1.797 10.093 2.596 1.00 94.88 103 ASN A C 1
ATOM 865 O O . ASN A 1 103 ? 1.395 11.060 3.242 1.00 94.88 103 ASN A O 1
ATOM 869 N N . LEU A 1 104 ? 3.006 9.560 2.730 1.00 92.50 104 LEU A N 1
ATOM 870 C CA . LEU A 1 104 ? 3.990 10.000 3.707 1.00 92.50 104 LEU A CA 1
ATOM 871 C C . LEU A 1 104 ? 5.051 10.842 3.003 1.00 92.50 104 LEU A C 1
ATOM 873 O O . LEU A 1 104 ? 5.734 10.376 2.091 1.00 92.50 104 LEU A O 1
ATOM 877 N N . ILE A 1 105 ? 5.156 12.105 3.397 1.00 88.44 105 ILE A N 1
ATOM 878 C CA . ILE A 1 105 ? 6.118 13.053 2.836 1.00 88.44 105 ILE A CA 1
ATOM 879 C C . ILE A 1 105 ? 7.246 13.203 3.852 1.00 88.44 105 ILE A C 1
ATOM 881 O O . ILE A 1 105 ? 7.061 13.862 4.866 1.00 88.44 105 ILE A O 1
ATOM 885 N N . ASN A 1 106 ? 8.399 12.586 3.611 1.00 84.19 106 ASN A N 1
ATOM 886 C CA . ASN A 1 106 ? 9.541 12.700 4.524 1.00 84.19 106 ASN A CA 1
ATOM 887 C C . ASN A 1 106 ? 10.303 14.000 4.256 1.00 84.19 106 ASN A C 1
ATOM 889 O O . ASN A 1 106 ? 10.549 14.342 3.094 1.00 84.19 106 ASN A O 1
ATOM 893 N N . MET A 1 107 ? 10.678 14.701 5.322 1.00 80.31 107 MET A N 1
ATOM 894 C CA . MET A 1 107 ? 11.557 15.861 5.235 1.00 80.31 107 MET A CA 1
ATOM 895 C C . MET A 1 107 ? 12.986 15.497 4.861 1.00 80.31 107 MET A C 1
ATOM 897 O O . MET A 1 107 ? 13.426 14.356 5.000 1.00 80.31 107 MET A O 1
ATOM 901 N N . GLU A 1 108 ? 13.726 16.498 4.386 1.00 72.50 108 GLU A N 1
ATOM 902 C CA . GLU A 1 108 ? 15.153 16.356 4.129 1.00 72.50 108 GLU A CA 1
ATOM 903 C C . GLU A 1 108 ? 15.857 15.859 5.402 1.00 72.50 108 GLU A C 1
ATOM 905 O O . GLU A 1 108 ? 15.619 16.382 6.489 1.00 72.50 108 GLU A O 1
ATOM 910 N N . LYS A 1 109 ? 16.713 14.837 5.264 1.00 78.81 109 LYS A N 1
ATOM 911 C CA . LYS A 1 109 ? 17.420 14.128 6.353 1.00 78.81 109 LYS A CA 1
ATOM 912 C C . LYS A 1 109 ? 16.574 13.185 7.221 1.00 78.81 109 LYS A C 1
ATOM 914 O O . LYS A 1 109 ? 17.166 12.393 7.951 1.00 78.81 109 LYS A O 1
ATOM 919 N N . VAL A 1 110 ? 15.246 13.188 7.106 1.00 81.25 110 VAL A N 1
ATOM 920 C CA . VAL A 1 110 ? 14.393 12.184 7.763 1.00 81.25 110 VAL A CA 1
ATOM 921 C C . VAL A 1 110 ? 14.414 10.903 6.936 1.00 81.25 110 VAL A C 1
ATOM 923 O O . VAL A 1 110 ? 14.238 10.921 5.712 1.00 81.25 110 VAL A O 1
ATOM 926 N N . LYS A 1 111 ? 14.667 9.767 7.591 1.00 87.12 111 LYS A N 1
ATOM 927 C CA . LYS A 1 111 ? 14.641 8.468 6.913 1.00 87.12 111 LYS A CA 1
ATOM 928 C C . LYS A 1 111 ? 13.219 8.173 6.453 1.00 87.12 111 LYS A C 1
ATOM 930 O O . LYS A 1 111 ? 12.248 8.560 7.092 1.00 87.12 111 LYS A O 1
ATOM 935 N N . ARG A 1 112 ? 13.080 7.436 5.349 1.00 89.81 112 ARG A N 1
ATOM 936 C CA . ARG A 1 112 ? 11.755 6.954 4.956 1.00 89.81 112 ARG A CA 1
ATOM 937 C C . ARG A 1 112 ? 11.169 6.096 6.058 1.00 89.81 112 ARG A C 1
ATOM 939 O O . ARG A 1 112 ? 11.771 5.089 6.432 1.00 89.81 112 ARG A O 1
ATOM 946 N N . TYR A 1 113 ? 9.964 6.453 6.480 1.00 92.75 113 TYR A N 1
ATOM 947 C CA . TYR A 1 113 ? 9.207 5.634 7.407 1.00 92.75 113 TYR A CA 1
ATOM 948 C C . TYR A 1 113 ? 8.994 4.224 6.852 1.00 92.75 113 TYR A C 1
ATOM 950 O O . TYR A 1 113 ? 8.530 4.028 5.720 1.00 92.75 113 TYR A O 1
ATOM 958 N N . VAL A 1 114 ? 9.361 3.249 7.676 1.00 93.44 114 VAL A N 1
ATOM 959 C CA . VAL A 1 114 ? 9.182 1.829 7.409 1.00 93.44 114 VAL A CA 1
ATOM 960 C C . VAL A 1 114 ? 7.768 1.462 7.824 1.00 93.44 114 VAL A C 1
ATOM 962 O O . VAL A 1 114 ? 7.450 1.449 9.008 1.00 93.44 114 VAL A O 1
ATOM 965 N N . LEU A 1 115 ? 6.916 1.165 6.846 1.00 91.50 115 LEU A N 1
ATOM 966 C CA . LEU A 1 115 ? 5.536 0.785 7.126 1.00 91.50 115 LEU A CA 1
ATOM 967 C C . LEU A 1 115 ? 5.530 -0.566 7.861 1.00 91.50 115 LEU A C 1
ATOM 969 O O . LEU A 1 115 ? 6.179 -1.493 7.374 1.00 91.50 115 LEU A O 1
ATOM 973 N N . PRO A 1 116 ? 4.830 -0.733 8.996 1.00 87.88 116 PRO A N 1
ATOM 974 C CA . PRO A 1 116 ? 4.853 -1.982 9.743 1.00 87.88 116 PRO A CA 1
ATOM 975 C C . PRO A 1 116 ? 4.127 -3.096 8.986 1.00 87.88 116 PRO A C 1
ATOM 977 O O . PRO A 1 116 ? 3.108 -2.871 8.331 1.00 87.88 116 PRO A O 1
ATOM 980 N N . LYS A 1 117 ? 4.582 -4.343 9.157 1.00 85.31 117 LYS A N 1
ATOM 981 C CA . LYS A 1 117 ? 3.950 -5.545 8.571 1.00 85.31 117 LYS A CA 1
ATOM 982 C C . LYS A 1 117 ? 2.453 -5.658 8.890 1.00 85.31 117 LYS A C 1
ATOM 984 O O . LYS A 1 117 ? 1.679 -6.221 8.113 1.00 85.31 117 LYS A O 1
ATOM 989 N N . THR A 1 118 ? 2.031 -5.122 10.035 1.00 82.06 118 THR A N 1
ATOM 990 C CA . THR A 1 118 ? 0.630 -5.103 10.469 1.00 82.06 118 THR A CA 1
ATOM 991 C C . THR A 1 118 ? -0.269 -4.326 9.508 1.00 82.06 118 THR A C 1
ATOM 993 O O . THR A 1 118 ? -1.413 -4.742 9.343 1.00 82.06 118 THR A O 1
ATOM 996 N N . ALA A 1 119 ? 0.251 -3.311 8.799 1.00 82.50 119 ALA A N 1
ATOM 997 C CA . ALA A 1 119 ? -0.462 -2.529 7.778 1.00 82.50 119 ALA A CA 1
ATOM 998 C C . ALA A 1 119 ? -1.074 -3.382 6.655 1.00 82.50 119 ALA A C 1
ATOM 1000 O O . ALA A 1 119 ? -2.027 -2.964 6.006 1.00 82.50 119 ALA A O 1
ATOM 1001 N N . PHE A 1 120 ? -0.551 -4.593 6.456 1.00 78.81 120 PHE A N 1
ATOM 1002 C CA . PHE A 1 120 ? -0.978 -5.537 5.426 1.00 78.81 120 PHE A CA 1
ATOM 1003 C C . PHE A 1 120 ? -1.797 -6.705 5.978 1.00 78.81 120 PHE A C 1
ATOM 1005 O O . PHE A 1 120 ? -1.941 -7.726 5.316 1.00 78.81 120 PHE A O 1
ATOM 1012 N N . SER A 1 121 ? -2.278 -6.625 7.221 1.00 76.81 121 SER A N 1
ATOM 1013 C CA . SER A 1 121 ? -2.940 -7.763 7.876 1.00 76.81 121 SER A CA 1
ATOM 1014 C C . SER A 1 121 ? -4.440 -7.872 7.602 1.00 76.81 121 SER A C 1
ATOM 1016 O O . SER A 1 121 ? -5.091 -8.774 8.124 1.00 76.81 121 SER A O 1
ATOM 1018 N N . VAL A 1 122 ? -4.984 -6.989 6.765 1.00 80.75 122 VAL A N 1
ATOM 1019 C CA . VAL A 1 122 ? -6.422 -6.886 6.521 1.00 80.75 122 VAL A CA 1
ATOM 1020 C C . VAL A 1 122 ? -6.805 -7.592 5.225 1.00 80.75 122 VAL A C 1
ATOM 1022 O O . VAL A 1 122 ? -6.615 -7.061 4.135 1.00 80.75 122 VAL A O 1
ATOM 1025 N N . GLY A 1 123 ? -7.403 -8.780 5.347 1.00 83.69 123 GLY A N 1
ATOM 1026 C CA . GLY A 1 123 ? -7.822 -9.583 4.191 1.00 83.69 123 GLY A CA 1
ATOM 1027 C C . GLY A 1 123 ? -8.968 -8.982 3.366 1.00 83.69 123 GLY A C 1
ATOM 1028 O O . GLY A 1 123 ? -9.202 -9.418 2.244 1.00 83.69 123 GLY A O 1
ATOM 1029 N N . SER A 1 124 ? -9.682 -7.980 3.890 1.00 89.25 124 SER A N 1
ATOM 1030 C CA . SER A 1 124 ? -10.765 -7.286 3.178 1.00 89.25 124 SER A CA 1
ATOM 1031 C C . SER A 1 124 ? -10.297 -6.181 2.232 1.00 89.25 124 SER A C 1
ATOM 1033 O O . SER A 1 124 ? -11.126 -5.591 1.544 1.00 89.25 124 SER A O 1
ATOM 1035 N N . LEU A 1 125 ? -8.997 -5.879 2.203 1.00 92.19 125 LEU A N 1
ATOM 1036 C CA . LEU A 1 125 ? -8.482 -4.733 1.471 1.00 92.19 125 LEU A CA 1
ATOM 1037 C C . LEU A 1 125 ? -8.655 -4.926 -0.041 1.00 92.19 125 LEU A C 1
ATOM 1039 O O . LEU A 1 125 ? -8.065 -5.829 -0.630 1.00 92.19 125 LEU A O 1
ATOM 1043 N N . ALA A 1 126 ? -9.446 -4.054 -0.663 1.00 94.88 126 ALA A N 1
ATOM 1044 C CA . ALA A 1 126 ? -9.703 -4.028 -2.098 1.00 94.88 126 ALA A CA 1
ATOM 1045 C C . ALA A 1 126 ? -8.805 -3.025 -2.833 1.00 94.88 126 ALA A C 1
ATOM 1047 O O . ALA A 1 126 ? -8.421 -3.262 -3.981 1.00 94.88 126 ALA A O 1
ATOM 1048 N N . LYS A 1 127 ? -8.444 -1.913 -2.180 1.00 96.44 127 LYS A N 1
ATOM 1049 C CA . LYS A 1 127 ? -7.614 -0.852 -2.768 1.00 96.44 127 LYS A CA 1
ATOM 1050 C C . LYS A 1 127 ? -6.493 -0.451 -1.815 1.00 96.44 127 LYS A C 1
ATOM 1052 O O . LYS A 1 127 ? -6.750 -0.050 -0.683 1.00 96.44 127 LYS A O 1
ATOM 1057 N N . LEU A 1 128 ? -5.256 -0.500 -2.302 1.00 95.69 128 LEU A N 1
ATOM 1058 C CA . LEU A 1 128 ? -4.062 -0.110 -1.559 1.00 95.69 128 LEU A CA 1
ATOM 1059 C C . LEU A 1 128 ? -3.268 0.930 -2.347 1.00 95.69 128 LEU A C 1
ATOM 1061 O O . LEU A 1 128 ? -2.792 0.664 -3.448 1.00 95.69 128 LEU A O 1
ATOM 1065 N N . THR A 1 129 ? -3.098 2.114 -1.767 1.00 97.25 129 THR A N 1
ATOM 1066 C CA . THR A 1 129 ? -2.217 3.160 -2.291 1.00 97.25 129 THR A CA 1
ATOM 1067 C C . THR A 1 129 ? -1.179 3.533 -1.250 1.00 97.25 129 THR A C 1
ATOM 1069 O O . THR A 1 129 ? -1.524 4.008 -0.171 1.00 97.25 129 THR A O 1
ATOM 1072 N N . LEU A 1 130 ? 0.092 3.355 -1.592 1.00 97.00 130 LEU A N 1
ATOM 1073 C CA . LEU A 1 130 ? 1.228 3.705 -0.754 1.00 97.00 130 LEU A CA 1
ATOM 1074 C C . LEU A 1 130 ? 2.103 4.722 -1.471 1.00 97.00 130 LEU A C 1
ATOM 1076 O O . LEU A 1 130 ? 2.500 4.519 -2.621 1.00 97.00 130 LEU A O 1
ATOM 1080 N N . LYS A 1 131 ? 2.437 5.806 -0.773 1.00 96.19 131 LYS A N 1
ATOM 1081 C CA . LYS A 1 131 ? 3.333 6.835 -1.278 1.00 96.19 131 LYS A CA 1
ATOM 1082 C C . LYS A 1 131 ? 4.370 7.254 -0.244 1.00 96.19 131 LYS A C 1
ATOM 1084 O O . LYS A 1 131 ? 4.021 7.554 0.894 1.00 96.19 131 LYS A O 1
ATOM 1089 N N . GLY A 1 132 ? 5.634 7.280 -0.670 1.00 93.62 132 GLY A N 1
ATOM 1090 C CA . GLY A 1 132 ? 6.754 7.832 0.099 1.00 93.62 132 GLY A CA 1
ATOM 1091 C C . GLY A 1 132 ? 7.199 7.031 1.331 1.00 93.62 132 GLY A C 1
ATOM 1092 O O . GLY A 1 132 ? 7.978 7.544 2.129 1.00 93.62 132 GLY A O 1
ATOM 1093 N N . CYS A 1 133 ? 6.751 5.785 1.494 1.00 94.31 133 CYS A N 1
ATOM 1094 C CA . CYS A 1 133 ? 7.184 4.893 2.577 1.00 94.31 133 CYS A CA 1
ATOM 1095 C C . CYS A 1 133 ? 8.255 3.890 2.113 1.00 94.31 133 CYS A C 1
ATOM 1097 O O . CYS A 1 133 ? 8.611 3.839 0.933 1.00 94.31 133 CYS A O 1
ATOM 1099 N N . LYS A 1 134 ? 8.764 3.091 3.051 1.00 94.94 134 LYS A N 1
ATOM 1100 C CA . LYS A 1 134 ? 9.640 1.945 2.803 1.00 94.94 134 LYS A CA 1
ATOM 1101 C C . LYS A 1 134 ? 8.937 0.638 3.164 1.00 94.94 134 LYS A C 1
ATOM 1103 O O . LYS A 1 134 ? 8.298 0.552 4.213 1.00 94.94 134 LYS A O 1
ATOM 1108 N N . LEU A 1 135 ? 9.095 -0.371 2.310 1.00 93.31 135 LEU A N 1
ATOM 1109 C CA . LEU A 1 135 ? 8.624 -1.738 2.532 1.00 93.31 135 LEU A CA 1
ATOM 1110 C C . LEU A 1 135 ? 9.813 -2.674 2.742 1.00 93.31 135 LEU A C 1
ATOM 1112 O O . LEU A 1 135 ? 10.850 -2.511 2.101 1.00 93.31 135 LEU A O 1
ATOM 1116 N N . LEU A 1 136 ? 9.656 -3.652 3.633 1.00 90.00 136 LEU A N 1
ATOM 1117 C CA . LEU A 1 136 ? 10.646 -4.703 3.858 1.00 90.00 136 LEU A CA 1
ATOM 1118 C C . LEU A 1 136 ? 10.156 -6.020 3.243 1.00 90.00 136 LEU A C 1
ATOM 1120 O O . LEU A 1 136 ? 8.964 -6.334 3.278 1.00 90.00 136 LEU A O 1
ATOM 1124 N N . GLY A 1 137 ? 11.071 -6.788 2.650 1.00 81.44 137 GLY A N 1
ATOM 1125 C CA . GLY A 1 137 ? 10.728 -8.005 1.907 1.00 81.44 137 GLY A CA 1
ATOM 1126 C C . GLY A 1 137 ? 10.290 -9.193 2.770 1.00 81.44 137 GLY A C 1
ATOM 1127 O O . GLY A 1 137 ? 9.577 -10.075 2.288 1.00 81.44 137 GLY A O 1
ATOM 1128 N N . ASP A 1 138 ? 10.655 -9.211 4.052 1.00 83.12 138 ASP A N 1
ATOM 1129 C CA . ASP A 1 138 ? 10.253 -10.217 5.052 1.00 83.12 138 ASP A CA 1
ATOM 1130 C C . ASP A 1 138 ? 8.769 -10.102 5.465 1.00 83.12 138 ASP A C 1
ATOM 1132 O O . ASP A 1 138 ? 8.193 -10.970 6.142 1.00 83.12 138 ASP A O 1
ATOM 1136 N N . TYR A 1 139 ? 8.097 -9.040 5.018 1.00 79.94 139 TYR A N 1
ATOM 1137 C CA . TYR A 1 139 ? 6.657 -8.890 5.175 1.00 79.94 139 TYR A CA 1
ATOM 1138 C C . TYR A 1 139 ? 5.895 -9.928 4.360 1.00 79.94 139 TYR A C 1
ATOM 1140 O O . TYR A 1 139 ? 4.848 -10.395 4.811 1.00 79.94 139 TYR A O 1
ATOM 1148 N N . PHE A 1 140 ? 6.445 -10.321 3.210 1.00 74.94 140 PHE A N 1
ATOM 1149 C CA . PHE A 1 140 ? 5.791 -11.146 2.199 1.00 74.94 140 PHE A CA 1
ATOM 1150 C C . PHE A 1 140 ? 6.526 -12.494 2.081 1.00 74.94 140 PHE A C 1
ATOM 1152 O O . PHE A 1 140 ? 7.381 -12.695 1.218 1.00 74.94 140 PHE A O 1
ATOM 1159 N N . GLY A 1 141 ? 6.235 -13.392 3.026 1.00 66.94 141 GLY A N 1
ATOM 1160 C CA . GLY A 1 141 ? 6.687 -14.792 3.030 1.00 66.94 141 GLY A CA 1
ATOM 1161 C C . GLY A 1 141 ? 5.580 -15.769 2.614 1.00 66.94 141 GLY A C 1
ATOM 1162 O O . GLY A 1 141 ? 4.468 -15.345 2.301 1.00 66.94 141 GLY A O 1
ATOM 1163 N N . ASP A 1 142 ? 5.871 -17.068 2.667 1.00 59.50 142 ASP A N 1
ATOM 1164 C CA . ASP A 1 142 ? 5.102 -18.129 1.986 1.00 59.50 142 ASP A CA 1
ATOM 1165 C C . ASP A 1 142 ? 3.664 -18.364 2.506 1.00 59.50 142 ASP A C 1
ATOM 1167 O O . ASP A 1 142 ? 2.846 -18.956 1.812 1.00 59.50 142 ASP A O 1
ATOM 1171 N N . ASN A 1 143 ? 3.303 -17.837 3.683 1.00 54.47 143 ASN A N 1
ATOM 1172 C CA . ASN A 1 143 ? 2.011 -18.087 4.351 1.00 54.47 143 ASN A CA 1
ATOM 1173 C C . ASN A 1 143 ? 0.996 -16.921 4.275 1.00 54.47 143 ASN A C 1
ATOM 1175 O O . ASN A 1 143 ? 0.238 -16.678 5.218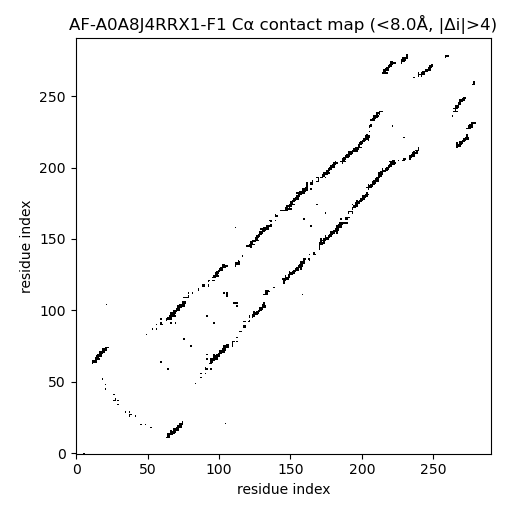 1.00 54.47 143 ASN A O 1
ATOM 1179 N N . MET A 1 144 ? 0.971 -16.139 3.194 1.00 57.78 144 MET A N 1
ATOM 1180 C CA . MET A 1 144 ? 0.200 -14.885 3.168 1.00 57.78 144 MET A CA 1
ATOM 1181 C C . MET A 1 144 ? -1.130 -14.977 2.393 1.00 57.78 144 MET A C 1
ATOM 1183 O O . MET A 1 144 ? -1.217 -14.576 1.239 1.00 57.78 144 MET A O 1
ATOM 1187 N N . ASN A 1 145 ? -2.221 -15.329 3.089 1.00 59.88 145 ASN A N 1
ATOM 1188 C CA . ASN A 1 145 ? -3.623 -15.161 2.634 1.00 59.88 145 ASN A CA 1
ATOM 1189 C C . ASN A 1 145 ? -4.105 -13.686 2.642 1.00 59.88 145 ASN A C 1
ATOM 1191 O O . ASN A 1 145 ? -5.283 -13.406 2.862 1.00 59.88 145 ASN A O 1
ATOM 1195 N N . LYS A 1 146 ? -3.204 -12.705 2.511 1.00 67.06 146 LYS A N 1
ATOM 1196 C CA . LYS A 1 146 ? -3.472 -11.335 2.995 1.00 67.06 146 LYS A CA 1
ATOM 1197 C C . LYS A 1 146 ? -4.003 -10.348 1.954 1.00 67.06 146 LYS A C 1
ATOM 1199 O O . LYS A 1 146 ? -4.522 -9.308 2.341 1.00 67.06 146 LYS A O 1
ATOM 1204 N N . PHE A 1 147 ? -3.960 -10.689 0.665 1.00 77.50 147 PHE A N 1
ATOM 1205 C CA . PHE A 1 147 ? -4.455 -9.836 -0.429 1.00 77.50 147 PHE A CA 1
ATOM 1206 C C . PHE A 1 147 ? -5.498 -10.524 -1.309 1.00 77.50 147 PHE A C 1
ATOM 1208 O O . PHE A 1 147 ? -5.633 -10.223 -2.493 1.00 77.50 147 PHE A O 1
ATOM 1215 N N . ILE A 1 148 ? -6.280 -11.428 -0.718 1.00 82.69 148 ILE A N 1
ATOM 1216 C CA . ILE A 1 148 ? -7.304 -12.196 -1.438 1.00 82.69 148 ILE A CA 1
ATOM 1217 C C . ILE A 1 148 ? -8.377 -11.315 -2.091 1.00 82.69 148 ILE A C 1
ATOM 1219 O O . ILE A 1 148 ? -8.981 -11.739 -3.069 1.00 82.69 148 ILE A O 1
ATOM 1223 N N . CYS A 1 149 ? -8.601 -10.102 -1.576 1.00 90.50 149 CYS A N 1
ATOM 1224 C CA . CYS A 1 149 ? -9.594 -9.154 -2.080 1.00 90.50 149 CYS A CA 1
ATOM 1225 C C . CYS A 1 149 ? -8.990 -8.003 -2.897 1.00 90.50 149 CYS A C 1
ATOM 1227 O O . CYS A 1 149 ? -9.753 -7.193 -3.424 1.00 90.50 149 CYS A O 1
ATOM 1229 N N . LEU A 1 150 ? -7.658 -7.903 -3.000 1.00 93.38 150 LEU A N 1
ATOM 1230 C CA . LEU A 1 150 ? -7.011 -6.714 -3.548 1.00 93.38 150 LEU A CA 1
ATOM 1231 C C . LEU A 1 150 ? -7.209 -6.636 -5.065 1.00 93.38 150 LEU A C 1
ATOM 1233 O O . LEU A 1 150 ? -6.756 -7.508 -5.802 1.00 93.38 150 LEU A O 1
ATOM 1237 N N . ARG A 1 151 ? -7.862 -5.561 -5.5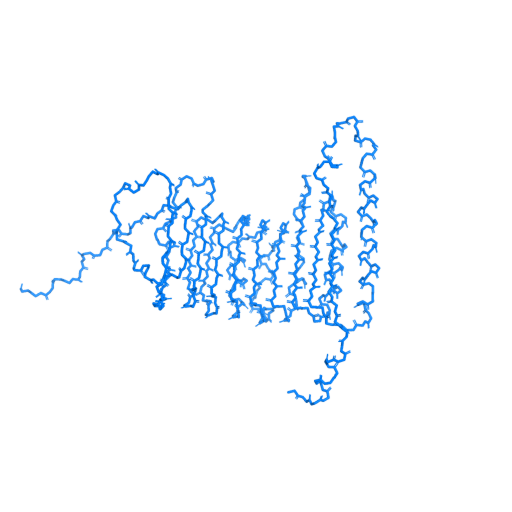15 1.00 96.25 151 ARG A N 1
ATOM 1238 C CA . ARG A 1 151 ? -8.143 -5.263 -6.929 1.00 96.25 151 ARG A CA 1
ATOM 1239 C C . ARG A 1 151 ? -7.286 -4.134 -7.473 1.00 96.25 151 ARG A C 1
ATOM 1241 O O . ARG A 1 151 ? -6.984 -4.119 -8.658 1.00 96.25 151 ARG A O 1
ATOM 1248 N N . LYS A 1 152 ? -6.858 -3.201 -6.620 1.00 97.69 152 LYS A N 1
ATOM 1249 C CA . LYS A 1 152 ? -6.014 -2.073 -7.027 1.00 97.69 152 LYS A CA 1
ATOM 1250 C C . LYS A 1 152 ? -4.815 -1.909 -6.112 1.00 97.69 152 LYS A C 1
ATOM 1252 O O . LYS A 1 152 ? -4.978 -1.712 -4.906 1.00 97.69 152 LYS A O 1
ATOM 1257 N N . LEU A 1 153 ? -3.628 -1.912 -6.709 1.00 96.75 153 LEU A N 1
ATOM 1258 C CA . LEU A 1 153 ? -2.362 -1.644 -6.036 1.00 96.75 153 LEU A CA 1
ATOM 1259 C C . LEU A 1 153 ? -1.676 -0.437 -6.673 1.00 96.75 153 LEU A C 1
ATOM 1261 O O . LEU A 1 153 ? -1.485 -0.374 -7.885 1.00 96.75 153 LEU A O 1
ATOM 1265 N N . THR A 1 154 ? -1.289 0.535 -5.856 1.00 97.94 154 THR A N 1
ATOM 1266 C CA . THR A 1 154 ? -0.575 1.733 -6.299 1.00 97.94 154 THR A CA 1
ATOM 1267 C C . THR A 1 154 ? 0.612 2.009 -5.384 1.00 97.94 154 THR A C 1
ATOM 1269 O O . THR A 1 154 ? 0.437 2.259 -4.193 1.00 97.94 154 THR A O 1
ATOM 1272 N N . LEU A 1 155 ? 1.817 1.983 -5.951 1.00 97.56 155 LEU A N 1
ATOM 1273 C CA . LEU A 1 155 ? 3.085 2.259 -5.280 1.00 97.56 155 LEU A CA 1
ATOM 1274 C C . LEU A 1 155 ? 3.731 3.492 -5.922 1.00 97.56 155 LEU A C 1
ATOM 1276 O O . LEU A 1 155 ? 4.081 3.471 -7.101 1.00 97.56 155 LEU A O 1
ATOM 1280 N N . LEU A 1 156 ? 3.878 4.579 -5.162 1.00 96.50 156 LEU A N 1
ATOM 1281 C CA . LEU A 1 156 ? 4.413 5.853 -5.655 1.00 96.50 156 LEU A CA 1
ATOM 1282 C C . LEU A 1 156 ? 5.603 6.303 -4.808 1.00 96.50 156 LEU A C 1
ATOM 1284 O O . LEU A 1 156 ? 5.454 6.601 -3.625 1.00 96.50 156 LEU A O 1
ATOM 1288 N N . SER A 1 157 ? 6.793 6.400 -5.394 1.00 94.69 157 SER A N 1
ATOM 1289 C CA . SER A 1 157 ? 7.999 6.826 -4.666 1.00 94.69 157 SER A CA 1
ATOM 1290 C C . SER A 1 157 ? 8.268 5.995 -3.402 1.00 94.69 157 SER A C 1
ATOM 1292 O O . SER A 1 157 ? 8.748 6.519 -2.394 1.00 94.69 157 SER A O 1
ATOM 1294 N N . VAL A 1 158 ? 7.904 4.711 -3.446 1.00 95.50 158 VAL A N 1
ATOM 1295 C CA . VAL A 1 158 ? 8.106 3.749 -2.360 1.00 95.50 158 VAL A CA 1
ATOM 1296 C C . VAL A 1 158 ? 9.512 3.169 -2.476 1.00 95.50 158 VAL A C 1
ATOM 1298 O O . VAL A 1 158 ? 9.967 2.862 -3.574 1.00 95.50 158 VAL A O 1
ATOM 1301 N N . GLU A 1 159 ? 10.214 3.021 -1.357 1.00 95.38 159 GLU A N 1
ATOM 1302 C CA . GLU A 1 159 ? 11.453 2.241 -1.316 1.00 95.38 159 GLU A CA 1
ATOM 1303 C C . GLU A 1 159 ? 11.113 0.765 -1.114 1.00 95.38 159 GLU A C 1
ATOM 1305 O O . GLU A 1 159 ? 10.622 0.380 -0.053 1.00 95.38 159 GLU A O 1
ATOM 1310 N N . VAL A 1 160 ? 11.338 -0.041 -2.149 1.00 94.62 160 VAL A N 1
ATOM 1311 C CA . VAL A 1 160 ? 10.983 -1.461 -2.200 1.00 94.62 160 VAL A CA 1
ATOM 1312 C C . VAL A 1 160 ? 11.829 -2.138 -3.277 1.00 94.62 160 VAL A C 1
ATOM 1314 O O . VAL A 1 160 ? 12.058 -1.540 -4.320 1.00 94.62 160 VAL A O 1
ATOM 1317 N N . ASP A 1 161 ? 12.322 -3.350 -3.035 1.00 93.31 161 ASP A N 1
ATOM 1318 C CA . ASP A 1 161 ? 13.094 -4.096 -4.037 1.00 93.31 161 ASP A CA 1
ATOM 1319 C C . ASP A 1 161 ? 12.212 -4.899 -5.014 1.00 93.31 161 ASP A C 1
ATOM 1321 O O . ASP A 1 161 ? 11.043 -5.191 -4.739 1.00 93.31 161 ASP A O 1
ATOM 1325 N N . ASP A 1 162 ? 12.792 -5.273 -6.158 1.00 90.88 162 ASP A N 1
ATOM 1326 C CA . ASP A 1 162 ? 12.140 -6.054 -7.221 1.00 90.88 162 ASP A CA 1
ATOM 1327 C C . ASP A 1 162 ? 11.497 -7.352 -6.705 1.00 90.88 162 ASP A C 1
ATOM 1329 O O . ASP A 1 162 ? 10.371 -7.702 -7.073 1.00 90.88 162 ASP A O 1
ATOM 1333 N N . LEU A 1 163 ? 12.202 -8.069 -5.822 1.00 90.88 163 LEU A N 1
ATOM 1334 C CA . LEU A 1 163 ? 11.742 -9.341 -5.266 1.00 90.88 163 LEU A CA 1
ATOM 1335 C C . LEU A 1 163 ? 10.493 -9.141 -4.405 1.00 90.88 163 LEU A C 1
ATOM 1337 O O . LEU A 1 163 ? 9.556 -9.937 -4.466 1.00 90.88 163 LEU A O 1
ATOM 1341 N N . THR A 1 164 ? 10.462 -8.067 -3.626 1.00 90.75 164 THR A N 1
ATOM 1342 C CA . THR A 1 164 ? 9.338 -7.691 -2.775 1.00 90.75 164 THR A CA 1
ATOM 1343 C C . THR A 1 164 ? 8.120 -7.313 -3.610 1.00 90.75 164 THR A C 1
ATOM 1345 O O . THR A 1 164 ? 7.023 -7.792 -3.324 1.00 90.75 164 THR A O 1
ATOM 1348 N N . VAL A 1 165 ? 8.293 -6.531 -4.682 1.00 92.06 165 VAL A N 1
ATOM 1349 C CA . VAL A 1 165 ? 7.197 -6.217 -5.618 1.00 92.06 165 VAL A CA 1
ATOM 1350 C C . VAL A 1 165 ? 6.655 -7.492 -6.264 1.00 92.06 165 VAL A C 1
ATOM 1352 O O . VAL A 1 165 ? 5.445 -7.721 -6.233 1.00 92.06 165 VAL A O 1
ATOM 1355 N N . LYS A 1 166 ? 7.537 -8.361 -6.777 1.00 89.56 166 LYS A N 1
ATOM 1356 C CA . LYS A 1 166 ? 7.152 -9.658 -7.353 1.00 89.56 166 LYS A CA 1
ATOM 1357 C C . LYS A 1 166 ? 6.335 -10.488 -6.362 1.00 89.56 166 LYS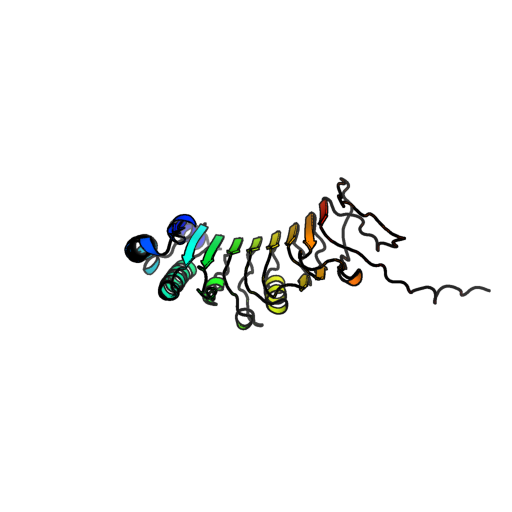 A C 1
ATOM 1359 O O . LYS A 1 166 ? 5.270 -10.986 -6.716 1.00 89.56 166 LYS A O 1
ATOM 1364 N N . LYS A 1 167 ? 6.799 -10.601 -5.114 1.00 87.44 167 LYS A N 1
ATOM 1365 C CA . LYS A 1 167 ? 6.089 -11.316 -4.045 1.00 87.44 167 LYS A CA 1
ATOM 1366 C C . LYS A 1 167 ? 4.695 -10.742 -3.810 1.00 87.44 167 LYS A C 1
ATOM 1368 O O . LYS A 1 167 ? 3.741 -11.508 -3.808 1.00 87.44 167 LYS A O 1
ATOM 1373 N N . ILE A 1 168 ? 4.554 -9.420 -3.667 1.00 88.25 168 ILE A N 1
ATOM 1374 C CA . ILE A 1 168 ? 3.242 -8.773 -3.481 1.00 88.25 168 ILE A CA 1
ATOM 1375 C C . ILE A 1 168 ? 2.291 -9.160 -4.618 1.00 88.25 168 ILE A C 1
ATOM 1377 O O . ILE A 1 168 ? 1.171 -9.598 -4.358 1.00 88.25 168 ILE A O 1
ATOM 1381 N N . LEU A 1 169 ? 2.747 -9.039 -5.866 1.00 88.81 169 LEU A N 1
ATOM 1382 C CA . LEU A 1 169 ? 1.932 -9.322 -7.047 1.00 88.81 169 LEU A CA 1
ATOM 1383 C C . LEU A 1 169 ? 1.498 -10.792 -7.125 1.00 88.81 169 LEU A C 1
ATOM 1385 O O . LEU A 1 169 ? 0.340 -11.050 -7.448 1.00 88.81 169 LEU A O 1
ATOM 1389 N N . CYS A 1 170 ? 2.363 -11.744 -6.752 1.00 85.12 170 CYS A N 1
ATOM 1390 C CA . CYS A 1 170 ? 2.012 -13.169 -6.699 1.00 85.12 170 CYS A CA 1
ATOM 1391 C C . CYS A 1 170 ? 0.839 -13.475 -5.751 1.00 85.12 170 CYS A C 1
ATOM 1393 O O . CYS A 1 170 ? 0.108 -14.437 -5.974 1.00 85.12 170 CYS A O 1
ATOM 1395 N N . PHE A 1 171 ? 0.634 -12.670 -4.704 1.00 81.62 171 PHE A N 1
ATOM 1396 C CA . PHE A 1 171 ? -0.440 -12.884 -3.725 1.00 81.62 171 PHE A CA 1
ATOM 1397 C C . PHE A 1 171 ? -1.748 -12.152 -4.063 1.00 81.62 171 PHE A C 1
ATOM 1399 O O . PHE A 1 171 ? -2.732 -12.294 -3.336 1.00 81.62 171 PHE A O 1
ATOM 1406 N N . CYS A 1 172 ? -1.792 -11.380 -5.152 1.00 87.56 172 CYS A N 1
ATOM 1407 C CA . CYS A 1 172 ? -2.951 -10.568 -5.526 1.00 87.56 172 CYS A CA 1
ATOM 1408 C C . CYS A 1 172 ? -3.708 -11.188 -6.714 1.00 87.56 172 CYS A C 1
ATOM 1410 O O . CYS A 1 172 ? -3.773 -10.613 -7.797 1.00 87.56 172 CYS A O 1
ATOM 1412 N N . ALA A 1 173 ? -4.315 -12.363 -6.521 1.00 86.25 173 ALA A N 1
ATOM 1413 C CA . ALA A 1 173 ? -5.010 -13.091 -7.596 1.00 86.25 173 ALA A CA 1
ATOM 1414 C C . ALA A 1 173 ? -6.214 -12.336 -8.206 1.00 86.25 173 ALA A C 1
ATOM 1416 O O . ALA A 1 173 ? -6.660 -12.658 -9.309 1.00 86.25 173 ALA A O 1
ATOM 1417 N N . LEU A 1 174 ? -6.760 -11.348 -7.485 1.00 92.62 174 LEU A N 1
ATOM 1418 C CA . LEU A 1 174 ? -7.863 -10.496 -7.938 1.00 92.62 174 LEU A CA 1
ATOM 1419 C C . LEU A 1 174 ? -7.417 -9.133 -8.483 1.00 92.62 174 LEU A C 1
ATOM 1421 O O . LEU A 1 174 ? -8.277 -8.295 -8.743 1.00 92.62 174 LEU A O 1
ATOM 1425 N N . LEU A 1 175 ? -6.112 -8.900 -8.647 1.00 95.06 175 LEU A N 1
ATOM 1426 C CA . LEU A 1 175 ? -5.589 -7.604 -9.064 1.00 95.06 175 LEU A CA 1
ATOM 1427 C C . LEU A 1 175 ? -6.069 -7.245 -10.473 1.00 95.06 175 LEU A C 1
ATOM 1429 O O . LEU A 1 175 ? -5.810 -7.980 -11.419 1.00 95.06 175 LEU A O 1
ATOM 1433 N N . GLU A 1 176 ? -6.733 -6.100 -10.592 1.00 96.88 176 GLU A N 1
ATOM 1434 C CA . GLU A 1 176 ? -7.280 -5.528 -11.828 1.00 96.88 176 GLU A CA 1
ATOM 1435 C C . GLU A 1 176 ? -6.446 -4.335 -12.307 1.00 96.88 176 GLU A C 1
ATOM 1437 O O . GLU A 1 176 ? -6.239 -4.163 -13.507 1.00 96.88 176 GLU A O 1
ATOM 1442 N N . GLU A 1 177 ? -5.909 -3.547 -11.372 1.00 97.19 177 GLU A N 1
ATOM 1443 C CA . GLU A 1 177 ? -5.094 -2.370 -11.664 1.00 97.19 177 GLU A CA 1
ATOM 1444 C C . GLU A 1 177 ? -3.793 -2.363 -10.856 1.00 97.19 177 GLU A C 1
ATOM 1446 O O . GLU A 1 177 ? -3.801 -2.418 -9.620 1.00 97.19 177 GLU A O 1
ATOM 1451 N N . PHE A 1 178 ? -2.669 -2.189 -11.551 1.00 96.88 178 PHE A N 1
ATOM 1452 C CA . PHE A 1 178 ? -1.358 -2.017 -10.940 1.00 96.88 178 PHE A CA 1
ATOM 1453 C C . PHE A 1 178 ? -0.700 -0.714 -11.386 1.00 96.88 178 PHE A C 1
ATOM 1455 O O . PHE A 1 178 ? -0.553 -0.434 -12.571 1.00 96.88 178 PHE A O 1
ATOM 1462 N N . THR A 1 179 ? -0.273 0.099 -10.424 1.00 97.06 179 THR A N 1
ATOM 1463 C CA . THR A 1 179 ? 0.551 1.281 -10.676 1.00 97.06 179 THR A CA 1
ATOM 1464 C C . THR A 1 179 ? 1.833 1.209 -9.867 1.00 97.06 179 THR A C 1
ATOM 1466 O O . THR A 1 179 ? 1.787 1.129 -8.640 1.00 97.06 179 THR A O 1
ATOM 1469 N N . GLN A 1 180 ? 2.970 1.333 -10.543 1.00 95.38 180 GLN A N 1
ATOM 1470 C CA . GLN A 1 180 ? 4.267 1.582 -9.933 1.00 95.38 180 GLN A CA 1
ATOM 1471 C C . GLN A 1 180 ? 4.857 2.849 -10.538 1.00 95.38 180 GLN A C 1
ATOM 1473 O O . GLN A 1 180 ? 4.976 2.966 -11.753 1.00 95.38 180 GLN A O 1
ATOM 1478 N N . SER A 1 181 ? 5.261 3.803 -9.704 1.00 93.50 181 SER A N 1
ATOM 1479 C CA . SER A 1 181 ? 5.873 5.030 -10.198 1.00 93.50 181 SER A CA 1
ATOM 1480 C C . SER A 1 181 ? 7.019 5.483 -9.322 1.00 93.50 181 SER A C 1
ATOM 1482 O O . SER A 1 181 ? 6.811 5.811 -8.155 1.00 93.50 181 SER A O 1
ATOM 1484 N N . TRP A 1 182 ? 8.210 5.593 -9.912 1.00 90.75 182 TRP A N 1
ATOM 1485 C CA . TRP A 1 182 ? 9.398 6.150 -9.254 1.00 90.75 182 TRP A CA 1
ATOM 1486 C C . TRP A 1 182 ? 9.770 5.429 -7.951 1.00 90.75 182 TRP A C 1
ATOM 1488 O O . TRP A 1 182 ? 10.274 6.054 -7.017 1.00 90.75 182 TRP A O 1
ATOM 1498 N N . CYS A 1 183 ? 9.473 4.131 -7.859 1.00 93.31 183 CYS A N 1
ATOM 1499 C CA . CYS A 1 183 ? 9.861 3.321 -6.711 1.00 93.31 183 CYS A CA 1
ATOM 1500 C C . CYS A 1 183 ? 11.376 3.105 -6.714 1.00 93.31 183 CYS A C 1
ATOM 1502 O O . CYS A 1 183 ? 11.978 2.838 -7.749 1.00 93.31 183 CYS A O 1
ATOM 1504 N N . MET A 1 184 ? 11.996 3.245 -5.548 1.00 90.25 184 MET A N 1
ATOM 1505 C CA . MET A 1 184 ? 13.442 3.104 -5.400 1.00 90.25 184 MET A CA 1
ATOM 1506 C C . MET A 1 184 ? 13.785 1.648 -5.153 1.00 90.25 184 MET A C 1
ATOM 1508 O O . MET A 1 184 ? 13.158 1.049 -4.286 1.00 90.25 184 MET A O 1
ATOM 1512 N N . LYS A 1 185 ? 14.812 1.133 -5.841 1.00 91.25 185 LYS A N 1
ATOM 1513 C CA . LYS A 1 185 ? 15.250 -0.278 -5.815 1.00 91.25 185 LYS A CA 1
ATOM 1514 C C . LYS A 1 185 ? 14.299 -1.266 -6.513 1.00 91.25 185 LYS A C 1
ATOM 1516 O O . LYS A 1 185 ? 14.652 -2.436 -6.605 1.00 91.25 185 LYS A O 1
ATOM 1521 N N . ALA A 1 186 ? 13.154 -0.796 -7.018 1.00 90.06 186 ALA A N 1
ATOM 1522 C CA . ALA A 1 186 ? 12.213 -1.564 -7.832 1.00 90.06 186 ALA A CA 1
ATOM 1523 C C . ALA A 1 186 ? 12.347 -1.153 -9.304 1.00 90.06 186 ALA A C 1
ATOM 1525 O O . ALA A 1 186 ? 11.535 -0.403 -9.850 1.00 90.06 186 ALA A O 1
ATOM 1526 N N . GLU A 1 187 ? 13.435 -1.587 -9.918 1.00 83.38 187 GLU A N 1
ATOM 1527 C CA . GLU A 1 187 ? 13.833 -1.247 -11.278 1.00 83.38 187 GLU A CA 1
ATOM 1528 C C . GLU A 1 187 ? 13.419 -2.322 -12.292 1.00 83.38 187 GLU A C 1
ATOM 1530 O O . GLU A 1 187 ? 13.228 -2.006 -13.471 1.00 83.38 187 GLU A O 1
ATOM 1535 N N . PHE A 1 188 ? 13.229 -3.562 -11.838 1.00 85.12 188 PHE A N 1
ATOM 1536 C CA . PHE A 1 188 ? 12.716 -4.679 -12.618 1.00 85.12 188 PHE A CA 1
ATOM 1537 C C . PHE A 1 188 ? 11.334 -5.116 -12.125 1.00 85.12 188 PHE A C 1
ATOM 1539 O O . PHE A 1 188 ? 11.170 -5.659 -11.033 1.00 85.12 188 PHE A O 1
ATOM 1546 N N . VAL A 1 18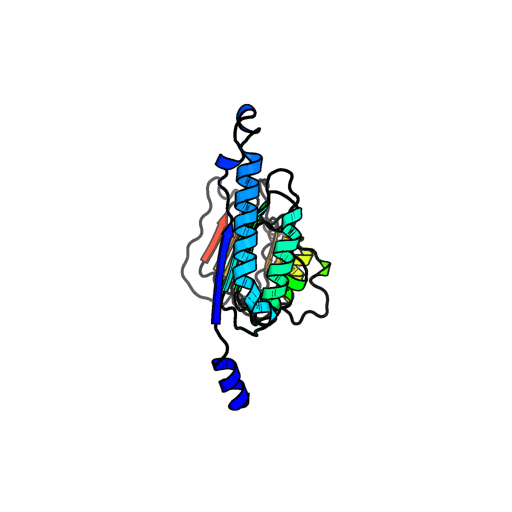9 ? 10.320 -4.931 -12.970 1.00 85.75 189 VAL A N 1
ATOM 1547 C CA . VAL A 1 189 ? 8.943 -5.328 -12.654 1.00 85.75 189 VAL A CA 1
ATOM 1548 C C . VAL A 1 189 ? 8.607 -6.649 -13.329 1.00 85.75 189 VAL A C 1
ATOM 1550 O O . VAL A 1 189 ? 8.422 -6.707 -14.541 1.00 85.75 189 VAL A O 1
ATOM 1553 N N . HIS A 1 190 ? 8.460 -7.708 -12.536 1.00 86.31 190 HIS A N 1
ATOM 1554 C CA . HIS A 1 190 ? 8.019 -9.011 -13.023 1.00 86.31 190 HIS A CA 1
ATOM 1555 C C . HIS A 1 190 ? 6.607 -9.349 -12.532 1.00 86.31 190 HIS A C 1
ATOM 1557 O O . HIS A 1 190 ? 6.394 -9.624 -11.351 1.00 86.31 190 HIS A O 1
ATOM 1563 N N . ILE A 1 191 ? 5.661 -9.380 -13.466 1.00 85.56 191 ILE A N 1
ATOM 1564 C CA . ILE A 1 191 ? 4.287 -9.845 -13.276 1.00 85.56 191 ILE A CA 1
ATOM 1565 C C . ILE A 1 191 ? 4.241 -11.282 -13.806 1.00 85.56 191 ILE A C 1
ATOM 1567 O O . ILE A 1 191 ? 4.195 -11.479 -15.012 1.00 85.56 191 ILE A O 1
ATOM 1571 N N . GLY A 1 192 ? 4.340 -12.277 -12.921 1.00 78.31 192 GLY A N 1
ATOM 1572 C CA . GLY A 1 192 ? 4.521 -13.684 -13.316 1.00 78.31 192 GLY A CA 1
ATOM 1573 C C . GLY A 1 192 ? 3.239 -14.443 -13.671 1.00 78.31 192 GLY A C 1
ATOM 1574 O O . GLY A 1 192 ? 3.305 -15.389 -14.434 1.00 78.31 192 GLY A O 1
ATOM 1575 N N . TYR A 1 193 ? 2.084 -14.052 -13.129 1.00 82.25 193 TYR A N 1
ATOM 1576 C CA . TYR A 1 193 ? 0.769 -14.541 -13.556 1.00 82.25 193 TYR A CA 1
ATOM 1577 C C . TYR A 1 193 ? -0.322 -13.676 -12.918 1.00 82.25 193 TYR A C 1
ATOM 1579 O O . TYR A 1 193 ? -0.568 -13.769 -11.715 1.00 82.25 193 TYR A O 1
ATOM 1587 N N . ALA A 1 194 ? -0.968 -12.816 -13.705 1.00 86.56 194 ALA A N 1
ATOM 1588 C CA . ALA A 1 194 ? -2.017 -11.919 -13.217 1.00 86.56 194 ALA A CA 1
ATOM 1589 C C . ALA A 1 194 ? -3.282 -12.028 -14.089 1.00 86.56 194 ALA A C 1
ATOM 1591 O O . ALA A 1 194 ? -3.491 -11.219 -14.994 1.00 86.56 194 ALA A O 1
ATOM 1592 N N . PRO A 1 195 ? -4.148 -13.030 -13.843 1.00 85.94 195 PRO A N 1
ATOM 1593 C CA . PRO A 1 195 ? -5.251 -13.360 -14.742 1.00 85.94 195 PRO A CA 1
ATOM 1594 C C . PRO A 1 195 ? -6.383 -12.331 -14.741 1.00 85.94 195 PRO A C 1
ATOM 1596 O O . PRO A 1 195 ? -7.231 -12.389 -15.619 1.00 85.94 195 PRO A O 1
ATOM 1599 N N . LYS A 1 196 ? -6.449 -11.410 -13.777 1.00 92.44 196 LYS A N 1
ATOM 1600 C CA . LYS A 1 196 ? -7.480 -10.357 -13.739 1.00 92.44 196 LYS A CA 1
ATOM 1601 C C . LYS A 1 196 ? -6.945 -8.966 -14.055 1.00 92.44 196 LYS A C 1
ATOM 1603 O O . LYS A 1 196 ? -7.736 -8.029 -14.096 1.00 92.44 196 LYS A O 1
ATOM 1608 N N . LEU A 1 197 ? -5.637 -8.836 -14.276 1.00 91.81 197 LEU A N 1
ATOM 1609 C CA . LEU A 1 197 ? -4.999 -7.542 -14.457 1.00 91.81 197 LEU A CA 1
ATOM 1610 C C . LEU A 1 197 ? -5.392 -6.972 -15.813 1.00 91.81 197 LEU A C 1
ATOM 1612 O O . LEU A 1 197 ? -5.026 -7.542 -16.832 1.00 91.81 197 LEU A O 1
ATOM 1616 N N . LYS A 1 198 ? -6.102 -5.844 -15.784 1.00 89.81 198 LYS A N 1
ATOM 1617 C CA . LYS A 1 198 ? -6.588 -5.097 -16.948 1.00 89.81 198 LYS A CA 1
ATOM 1618 C C . LYS A 1 198 ? -5.728 -3.883 -17.249 1.00 89.81 198 LYS A C 1
ATOM 1620 O O . LYS A 1 198 ? -5.579 -3.513 -18.404 1.00 89.81 198 LYS A O 1
ATOM 1625 N N . LYS A 1 199 ? -5.127 -3.273 -16.224 1.00 89.62 199 LYS A N 1
ATOM 1626 C CA . LYS A 1 199 ? -4.371 -2.028 -16.376 1.00 89.62 199 LYS A CA 1
ATOM 1627 C C . LYS A 1 199 ? -3.062 -2.037 -15.609 1.00 89.62 199 LYS A C 1
ATOM 1629 O O . LYS A 1 199 ? -3.040 -2.297 -14.404 1.00 89.62 199 LYS A O 1
ATOM 1634 N N . ALA A 1 200 ? -1.986 -1.659 -16.290 1.00 90.19 200 ALA A N 1
ATOM 1635 C CA . ALA A 1 200 ? -0.668 -1.475 -15.700 1.00 90.19 200 ALA A CA 1
ATOM 1636 C C . ALA A 1 200 ? -0.074 -0.105 -16.069 1.00 90.19 200 ALA A C 1
ATOM 1638 O O . ALA A 1 200 ? 0.007 0.260 -17.239 1.00 90.19 200 ALA A O 1
ATOM 1639 N N . ILE A 1 201 ? 0.373 0.650 -15.062 1.00 89.81 201 ILE A N 1
ATOM 1640 C CA . ILE A 1 201 ? 1.091 1.921 -15.229 1.00 89.81 201 ILE A CA 1
ATOM 1641 C C . ILE A 1 201 ? 2.444 1.805 -14.535 1.00 89.81 201 ILE A C 1
ATOM 1643 O O . ILE A 1 201 ? 2.509 1.723 -13.309 1.00 89.81 201 ILE A O 1
ATOM 1647 N N . LEU A 1 202 ? 3.525 1.829 -15.307 1.00 88.12 202 LEU A N 1
ATOM 1648 C CA . LEU A 1 202 ? 4.888 1.611 -14.834 1.00 88.12 202 LEU A CA 1
ATOM 1649 C C . LEU A 1 202 ? 5.763 2.819 -15.190 1.00 88.12 202 LEU A C 1
ATOM 1651 O O . LEU A 1 202 ? 6.044 3.066 -16.355 1.00 88.12 202 LEU A O 1
ATOM 1655 N N . ASN A 1 203 ? 6.215 3.585 -14.198 1.00 87.19 203 ASN A N 1
ATOM 1656 C CA . ASN A 1 203 ? 7.138 4.706 -14.397 1.00 87.19 203 ASN A CA 1
ATOM 1657 C C . ASN A 1 203 ? 8.455 4.494 -13.658 1.00 87.19 203 ASN A C 1
ATOM 1659 O O . ASN A 1 203 ? 8.464 4.124 -12.481 1.00 87.19 203 ASN A O 1
ATOM 1663 N N . GLY A 1 204 ? 9.553 4.864 -14.312 1.00 81.75 204 GLY A N 1
ATOM 1664 C CA . GLY A 1 204 ? 10.896 4.784 -13.749 1.00 81.75 204 GLY A CA 1
ATOM 1665 C C . GLY A 1 204 ? 11.458 3.365 -13.726 1.00 81.75 204 GLY A C 1
ATOM 1666 O O . GLY A 1 204 ? 12.381 3.107 -12.964 1.00 81.75 204 GLY A O 1
ATOM 1667 N N . VAL A 1 205 ? 10.900 2.455 -14.527 1.00 79.00 205 VAL A N 1
ATOM 1668 C CA . VAL A 1 205 ? 11.368 1.067 -14.631 1.00 79.00 205 VAL A CA 1
ATOM 1669 C C . VAL A 1 205 ? 12.517 0.953 -15.631 1.00 79.00 205 VAL A C 1
ATOM 1671 O O . VAL A 1 205 ? 12.592 1.716 -16.598 1.00 79.00 205 VAL A O 1
ATOM 1674 N N . LYS A 1 206 ? 13.418 0.002 -15.386 1.00 79.12 206 LYS A N 1
ATOM 1675 C CA . LYS A 1 206 ? 14.534 -0.354 -16.275 1.00 79.12 206 LYS A CA 1
ATOM 1676 C C . LYS A 1 206 ? 14.229 -1.578 -17.114 1.00 79.12 206 LYS A C 1
ATOM 1678 O O . LYS A 1 206 ? 14.676 -1.662 -18.248 1.00 79.12 206 LYS A O 1
ATOM 1683 N N . ARG A 1 207 ? 13.513 -2.535 -16.522 1.00 76.50 207 ARG A N 1
ATOM 1684 C CA . ARG A 1 207 ? 13.119 -3.801 -17.134 1.00 76.5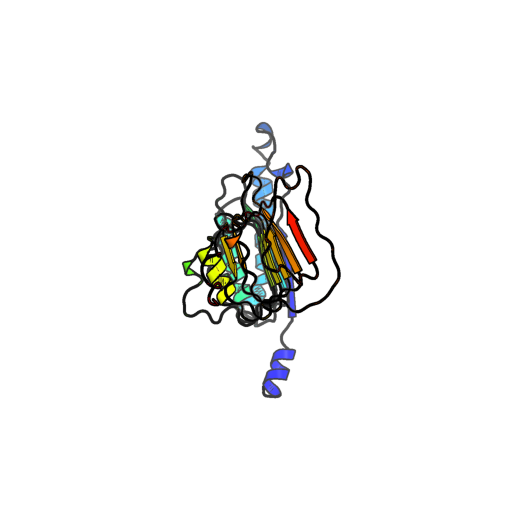0 207 ARG A CA 1
ATOM 1685 C C . ARG A 1 207 ? 11.720 -4.178 -16.648 1.00 76.50 207 ARG A C 1
ATOM 1687 O O . ARG A 1 207 ? 11.336 -3.868 -15.520 1.00 76.50 207 ARG A O 1
ATOM 1694 N N . ILE A 1 208 ? 10.969 -4.870 -17.484 1.00 79.50 208 ILE A N 1
ATOM 1695 C CA . ILE A 1 208 ? 9.656 -5.431 -17.186 1.00 79.50 208 ILE A CA 1
ATOM 1696 C C . ILE A 1 208 ? 9.589 -6.880 -17.693 1.00 79.50 208 ILE A C 1
ATOM 1698 O O . ILE A 1 208 ? 10.419 -7.316 -18.480 1.00 79.50 208 ILE A O 1
ATOM 1702 N N . LYS A 1 209 ? 8.654 -7.672 -17.186 1.00 81.00 209 LYS A N 1
ATOM 1703 C CA . LYS A 1 209 ? 8.246 -8.965 -17.751 1.00 81.00 209 LYS A CA 1
ATOM 1704 C C . LYS A 1 209 ? 6.804 -9.191 -17.317 1.00 81.00 209 LYS A C 1
ATOM 1706 O O . LYS A 1 209 ? 6.550 -9.140 -16.114 1.00 81.00 209 LYS A O 1
ATOM 1711 N N . ILE A 1 210 ? 5.876 -9.392 -18.255 1.00 81.06 210 ILE A N 1
ATOM 1712 C CA . ILE A 1 210 ? 4.439 -9.361 -17.952 1.00 81.06 210 ILE A CA 1
ATOM 1713 C C . ILE A 1 210 ? 3.705 -10.584 -18.508 1.00 81.06 210 ILE A C 1
ATOM 1715 O O . ILE A 1 210 ? 3.481 -10.726 -19.702 1.00 81.06 210 ILE A O 1
ATOM 1719 N N . GLU A 1 211 ? 3.224 -11.423 -17.604 1.00 82.88 211 GLU A N 1
ATOM 1720 C CA . GLU A 1 211 ? 2.363 -12.570 -17.876 1.00 82.88 211 GLU A CA 1
ATOM 1721 C C . GLU A 1 211 ? 0.956 -12.255 -17.326 1.00 82.88 211 GLU A C 1
ATOM 1723 O O . GLU A 1 211 ? 0.588 -12.612 -16.204 1.00 82.88 211 GLU A O 1
ATOM 1728 N N . ALA A 1 212 ? 0.175 -11.498 -18.104 1.00 83.75 212 ALA A N 1
ATOM 1729 C CA . ALA A 1 212 ? -1.168 -11.032 -17.745 1.00 83.75 212 ALA A CA 1
ATOM 1730 C C . ALA A 1 212 ? -2.129 -11.190 -18.944 1.00 83.75 212 ALA A C 1
ATOM 1732 O O . ALA A 1 212 ? -2.180 -10.309 -19.800 1.00 83.75 212 ALA A O 1
ATOM 1733 N N . PRO A 1 213 ? -2.881 -12.304 -19.040 1.00 79.38 213 PRO A N 1
ATOM 1734 C CA . PRO A 1 213 ? -3.639 -12.656 -20.249 1.00 79.38 213 PRO A CA 1
ATOM 1735 C C . PRO A 1 213 ? -4.838 -11.745 -20.559 1.00 79.38 213 PRO A C 1
ATOM 1737 O O . PRO A 1 213 ? -5.376 -11.811 -21.659 1.00 79.38 213 PRO A O 1
ATOM 1740 N N . ASN A 1 214 ? -5.275 -10.931 -19.594 1.00 82.56 214 ASN A N 1
ATOM 1741 C CA . ASN A 1 214 ? -6.426 -10.032 -19.720 1.00 82.56 214 ASN A CA 1
ATOM 1742 C C . ASN A 1 214 ? -6.021 -8.547 -19.617 1.00 82.56 214 ASN A C 1
ATOM 1744 O O . ASN A 1 214 ? -6.846 -7.718 -19.243 1.00 82.56 214 ASN A O 1
ATOM 1748 N N . LEU A 1 215 ? -4.752 -8.221 -19.898 1.00 82.62 215 LEU A N 1
ATOM 1749 C CA . LEU A 1 215 ? -4.248 -6.849 -19.853 1.00 82.62 215 LEU A CA 1
ATOM 1750 C C . LEU A 1 215 ? -4.770 -6.049 -21.056 1.00 82.62 215 LEU A C 1
ATOM 1752 O O . LEU A 1 215 ? -4.473 -6.384 -22.198 1.00 82.62 215 LEU A O 1
ATOM 1756 N N . GLU A 1 216 ? -5.522 -4.988 -20.779 1.00 83.94 216 GLU A N 1
ATOM 1757 C CA . GLU A 1 216 ? -6.176 -4.104 -21.755 1.00 83.94 216 GLU A CA 1
ATOM 1758 C C . GLU A 1 216 ? -5.329 -2.829 -21.978 1.00 83.94 216 GLU A C 1
ATOM 1760 O O . GLU A 1 216 ? -5.068 -2.417 -23.111 1.00 83.94 216 GLU A O 1
ATOM 1765 N N . GLU A 1 217 ? -4.805 -2.245 -20.891 1.00 80.56 217 GLU A N 1
ATOM 1766 C CA . GLU A 1 217 ? -4.038 -0.995 -20.893 1.00 80.56 217 GLU A CA 1
ATOM 1767 C C . GLU A 1 217 ? -2.626 -1.169 -20.305 1.00 80.56 217 GLU A C 1
ATOM 1769 O O . GLU A 1 217 ? -2.461 -1.576 -19.147 1.00 80.56 217 GLU A O 1
ATOM 1774 N N . LEU A 1 218 ? -1.597 -0.755 -21.054 1.00 81.62 218 LEU A N 1
ATOM 1775 C CA . LEU A 1 218 ? -0.216 -0.681 -20.569 1.00 81.62 218 LEU A CA 1
ATOM 1776 C C . LEU A 1 218 ? 0.399 0.694 -20.851 1.00 81.62 218 LEU A C 1
ATOM 1778 O O . LEU A 1 218 ? 0.627 1.093 -21.994 1.00 81.62 218 LEU A O 1
ATOM 1782 N N . TYR A 1 219 ? 0.752 1.395 -19.778 1.00 81.19 219 TYR A N 1
ATOM 1783 C CA . TYR A 1 219 ? 1.553 2.610 -19.830 1.00 81.19 219 TYR A CA 1
ATOM 1784 C C . TYR A 1 219 ? 2.925 2.336 -19.220 1.00 81.19 219 TYR A C 1
ATOM 1786 O O . TYR A 1 219 ? 3.011 1.936 -18.058 1.00 81.19 219 TYR A O 1
ATOM 1794 N N . CYS A 1 220 ? 4.000 2.597 -19.964 1.00 79.19 220 CYS A N 1
ATOM 1795 C CA . CYS A 1 220 ? 5.359 2.423 -19.466 1.00 79.19 220 CYS A CA 1
ATOM 1796 C C . CYS A 1 220 ? 6.253 3.629 -19.784 1.00 79.19 220 CYS A C 1
ATOM 1798 O O . CYS A 1 220 ? 6.344 4.090 -20.922 1.00 79.19 220 CYS A O 1
ATOM 1800 N N . ARG A 1 221 ? 6.967 4.122 -18.771 1.00 76.31 221 ARG A N 1
ATOM 1801 C CA . ARG A 1 221 ? 7.967 5.186 -18.890 1.00 76.31 221 ARG A CA 1
ATOM 1802 C C . ARG A 1 221 ? 9.276 4.748 -18.248 1.00 76.31 221 ARG A C 1
ATOM 1804 O O . ARG A 1 221 ? 9.302 4.423 -17.060 1.00 76.31 221 ARG A O 1
ATOM 1811 N N . GLY A 1 222 ? 10.357 4.795 -19.022 1.00 68.88 222 GLY A N 1
ATOM 1812 C CA . GLY A 1 222 ? 11.703 4.471 -18.549 1.00 68.88 222 GLY A CA 1
ATOM 1813 C C . GLY A 1 222 ? 12.233 5.446 -17.490 1.00 68.88 222 GLY A C 1
ATOM 1814 O O . GLY A 1 222 ? 11.725 6.560 -17.319 1.00 68.88 222 GLY A O 1
ATOM 1815 N N . HIS A 1 223 ? 13.273 5.030 -16.765 1.00 67.00 223 HIS A N 1
ATOM 1816 C CA . HIS A 1 223 ? 13.984 5.900 -15.824 1.00 67.00 223 HIS A CA 1
ATOM 1817 C C . HIS A 1 223 ? 14.801 6.982 -16.571 1.00 67.00 223 HIS A C 1
ATOM 1819 O O . HIS A 1 223 ? 15.534 6.646 -17.496 1.00 67.00 223 HIS A O 1
ATOM 1825 N N . PRO A 1 224 ? 14.738 8.274 -16.187 1.00 59.28 224 PRO A N 1
ATOM 1826 C CA . PRO A 1 224 ? 15.320 9.383 -16.949 1.00 59.28 224 PRO A CA 1
ATOM 1827 C C . PRO A 1 224 ? 16.850 9.379 -16.958 1.00 59.28 224 PRO A C 1
ATOM 1829 O O . PRO A 1 224 ? 17.447 9.962 -17.852 1.00 59.28 224 PRO A O 1
ATOM 1832 N N . THR A 1 225 ? 17.493 8.715 -15.992 1.00 57.69 225 THR A N 1
ATOM 1833 C CA . THR A 1 225 ? 18.958 8.550 -15.982 1.00 57.69 225 THR A CA 1
ATOM 1834 C C . THR A 1 225 ? 19.442 7.435 -16.910 1.00 57.69 225 THR A C 1
ATOM 1836 O O . THR A 1 225 ? 20.643 7.215 -17.016 1.00 57.69 225 THR A O 1
ATOM 1839 N N . ILE A 1 226 ? 18.528 6.704 -17.553 1.00 50.28 226 ILE A N 1
ATOM 1840 C CA . ILE A 1 226 ? 18.858 5.682 -18.542 1.00 50.28 226 ILE A CA 1
ATOM 1841 C C . ILE A 1 226 ? 18.682 6.322 -19.903 1.00 50.28 226 ILE A C 1
ATOM 1843 O O . ILE A 1 226 ? 17.592 6.364 -20.473 1.00 50.28 226 ILE A O 1
ATOM 1847 N N . ILE A 1 227 ? 19.789 6.841 -20.420 1.00 42.94 227 ILE A N 1
ATOM 1848 C CA . ILE A 1 227 ? 19.906 7.186 -21.830 1.00 42.94 227 ILE A CA 1
ATOM 1849 C C . ILE A 1 227 ? 20.022 5.854 -22.583 1.00 42.94 227 ILE A C 1
ATOM 1851 O O . ILE A 1 227 ? 21.108 5.348 -22.840 1.00 42.94 227 ILE A O 1
ATOM 1855 N N . GLY A 1 228 ? 18.866 5.262 -22.884 1.00 44.19 228 GLY A N 1
ATOM 1856 C CA . GLY A 1 228 ? 18.741 4.075 -23.721 1.00 44.19 228 GLY A CA 1
ATOM 1857 C C . GLY A 1 228 ? 18.767 2.736 -22.979 1.00 44.19 228 GLY A C 1
ATOM 1858 O O . GLY A 1 228 ? 19.631 2.485 -22.147 1.00 44.19 228 GLY A O 1
ATOM 1859 N N . ARG A 1 229 ? 17.869 1.854 -23.440 1.00 45.00 229 ARG A N 1
ATOM 1860 C CA . ARG A 1 229 ? 17.808 0.387 -23.273 1.00 45.00 229 ARG A CA 1
ATOM 1861 C C . ARG A 1 229 ? 16.774 -0.110 -22.259 1.00 45.00 229 ARG A C 1
ATOM 1863 O O . ARG A 1 229 ? 16.990 -0.095 -21.053 1.00 45.00 229 ARG A O 1
ATOM 1870 N N . LEU A 1 230 ? 15.664 -0.602 -22.805 1.00 44.31 230 LEU A N 1
ATOM 1871 C CA . LEU A 1 230 ? 14.932 -1.740 -22.256 1.00 44.31 230 LEU A CA 1
ATOM 1872 C C . LEU A 1 230 ? 15.293 -2.917 -23.172 1.00 44.31 230 LEU A C 1
ATOM 1874 O O . LEU A 1 230 ? 15.111 -2.809 -24.381 1.00 44.31 230 LEU A O 1
ATOM 1878 N N . ASP A 1 231 ? 15.844 -4.007 -22.640 1.00 40.94 231 ASP A N 1
ATOM 1879 C CA . ASP A 1 231 ? 16.135 -5.193 -23.464 1.00 40.94 231 ASP A CA 1
ATOM 1880 C C . ASP A 1 231 ? 14.861 -5.652 -24.199 1.00 40.94 231 ASP A C 1
ATOM 1882 O O . ASP A 1 231 ? 13.770 -5.554 -23.651 1.00 40.94 231 ASP A O 1
ATOM 1886 N N . SER A 1 232 ? 14.931 -6.153 -25.430 1.00 39.47 232 SER A N 1
ATOM 1887 C CA . SER A 1 232 ? 13.734 -6.714 -26.095 1.00 39.47 232 SER A CA 1
ATOM 1888 C C . SER A 1 232 ? 13.139 -7.899 -25.339 1.00 39.47 232 SER A C 1
ATOM 1890 O O . SER A 1 232 ? 11.918 -8.008 -25.241 1.00 39.47 232 SER A O 1
ATOM 1892 N N . ASP A 1 233 ? 13.987 -8.699 -24.693 1.00 36.72 233 ASP A N 1
ATOM 1893 C CA . ASP A 1 233 ? 13.601 -9.771 -23.766 1.00 36.72 233 ASP A CA 1
ATOM 1894 C C . ASP A 1 233 ? 12.854 -9.244 -22.527 1.00 36.72 233 ASP A C 1
ATOM 1896 O O . ASP A 1 233 ? 12.242 -9.997 -21.767 1.00 36.72 233 ASP A O 1
ATOM 1900 N N . SER A 1 234 ? 12.881 -7.923 -22.320 1.00 38.16 234 SER A N 1
ATOM 1901 C CA . SER A 1 234 ? 12.112 -7.202 -21.312 1.00 38.16 234 SER A CA 1
ATOM 1902 C C . SER A 1 234 ? 10.636 -7.029 -21.688 1.00 38.16 234 SER A C 1
ATOM 1904 O O . SER A 1 234 ? 9.879 -6.465 -20.905 1.00 38.16 234 SER A O 1
ATOM 1906 N N . PHE A 1 235 ? 10.190 -7.452 -22.867 1.00 38.50 235 PHE A N 1
ATOM 1907 C CA . PHE A 1 235 ? 8.779 -7.401 -23.250 1.00 38.50 235 PHE A CA 1
ATOM 1908 C C . PHE A 1 235 ? 8.300 -8.786 -23.684 1.00 38.50 235 PHE A C 1
ATOM 1910 O O . PHE A 1 235 ? 7.932 -9.013 -24.828 1.00 38.50 235 PHE A O 1
ATOM 1917 N N . ALA A 1 236 ? 8.256 -9.731 -22.746 1.00 38.41 236 ALA A N 1
ATOM 1918 C CA . ALA A 1 236 ? 7.461 -10.940 -22.927 1.00 38.41 236 ALA A CA 1
ATOM 1919 C C . ALA A 1 236 ? 6.020 -10.650 -22.473 1.00 38.41 236 ALA A C 1
ATOM 1921 O O . ALA A 1 236 ? 5.780 -10.561 -21.272 1.00 38.41 236 ALA A O 1
ATOM 1922 N N . CYS A 1 237 ? 5.095 -10.462 -23.422 1.00 41.94 237 CYS A N 1
ATOM 1923 C CA . CYS A 1 237 ? 3.639 -10.502 -23.224 1.00 41.94 237 CYS A CA 1
ATOM 1924 C C . CYS A 1 237 ? 3.104 -11.644 -24.092 1.00 41.94 237 CYS A C 1
ATOM 1926 O O . CYS A 1 237 ? 3.032 -11.508 -25.308 1.00 41.94 237 CYS A O 1
ATOM 1928 N N . SER A 1 238 ? 2.805 -12.797 -23.495 1.00 37.50 238 SER A N 1
ATOM 1929 C CA . SER A 1 238 ? 2.594 -14.036 -24.256 1.00 37.50 238 SER A CA 1
ATOM 1930 C C . SER A 1 238 ? 1.156 -14.301 -24.705 1.00 37.50 238 SER A C 1
ATOM 1932 O O . SER A 1 238 ? 0.960 -15.241 -25.462 1.00 37.50 238 SER A O 1
ATOM 1934 N N . ASN A 1 239 ? 0.147 -13.523 -24.294 1.00 43.78 239 ASN A N 1
ATOM 1935 C CA . ASN A 1 239 ? -1.249 -13.806 -24.652 1.00 43.78 239 ASN A CA 1
ATOM 1936 C C . ASN A 1 239 ? -2.117 -12.544 -24.632 1.00 43.78 239 ASN A C 1
ATOM 1938 O O . ASN A 1 239 ? -2.369 -12.015 -23.553 1.00 43.78 239 ASN A O 1
ATOM 1942 N N . VAL A 1 240 ? -2.616 -12.101 -25.793 1.00 37.59 240 VAL A N 1
ATOM 1943 C CA . VAL A 1 240 ? -3.600 -11.008 -25.871 1.00 37.59 240 VAL A CA 1
ATOM 1944 C C . VAL A 1 240 ? -4.605 -11.279 -26.998 1.00 37.59 240 VAL A C 1
ATOM 1946 O O . VAL A 1 240 ? -4.212 -11.585 -28.124 1.00 37.59 240 VAL A O 1
ATOM 1949 N N . LYS A 1 241 ? -5.911 -11.211 -26.702 1.00 31.73 241 LYS A N 1
ATOM 1950 C CA . LYS A 1 241 ? -7.009 -11.357 -27.679 1.00 31.73 241 LYS A CA 1
ATOM 1951 C C . LYS A 1 241 ? -7.321 -10.003 -28.333 1.00 31.73 241 LYS A C 1
ATOM 1953 O O . LYS A 1 241 ? -7.355 -8.996 -27.642 1.00 31.73 241 LYS A O 1
ATOM 1958 N N . LYS A 1 242 ? -7.549 -10.017 -29.656 1.00 29.73 242 LYS A N 1
ATOM 1959 C CA . LYS A 1 242 ? -7.917 -8.877 -30.522 1.00 29.73 242 LYS A CA 1
ATOM 1960 C C . LYS A 1 242 ? -8.964 -7.958 -29.884 1.00 29.73 242 LYS A C 1
ATOM 1962 O O . LYS A 1 242 ? -10.052 -8.446 -29.607 1.00 29.73 242 LYS A O 1
ATOM 1967 N N . ASN A 1 243 ? -8.664 -6.661 -29.802 1.00 26.95 243 ASN A N 1
ATOM 1968 C CA . ASN A 1 243 ? -9.618 -5.566 -29.999 1.00 26.95 243 ASN A CA 1
ATOM 1969 C C . ASN A 1 243 ? -8.866 -4.327 -30.516 1.00 26.95 243 ASN A C 1
ATOM 1971 O O . ASN A 1 243 ? -7.755 -4.023 -30.087 1.00 26.95 243 ASN A O 1
ATOM 1975 N N . GLU A 1 244 ? -9.440 -3.685 -31.530 1.00 29.53 244 GLU A N 1
ATOM 1976 C CA . GLU A 1 244 ? -8.850 -2.602 -32.316 1.00 29.53 244 GLU A CA 1
ATOM 1977 C C . GLU A 1 244 ? -9.230 -1.251 -31.707 1.00 29.53 244 GLU A C 1
ATOM 1979 O O . GLU A 1 244 ? -10.415 -1.013 -31.567 1.00 29.53 244 GLU A O 1
ATOM 1984 N N . HIS A 1 245 ? -8.263 -0.385 -31.374 1.00 24.97 245 HIS A N 1
ATOM 1985 C CA . HIS A 1 245 ? -8.291 1.085 -31.532 1.00 24.97 245 HIS A CA 1
ATOM 1986 C C . HIS A 1 245 ? -6.910 1.643 -31.118 1.00 24.97 245 HIS A C 1
ATOM 1988 O O . HIS A 1 245 ? -6.475 1.475 -29.990 1.00 24.97 245 HIS A O 1
ATOM 1994 N N . LYS A 1 246 ? -6.165 2.246 -32.057 1.00 26.47 246 LYS A N 1
ATOM 1995 C CA . LYS A 1 246 ? -4.733 2.593 -31.919 1.00 26.47 246 LYS A CA 1
ATOM 1996 C C . LYS A 1 246 ? -4.494 4.008 -31.380 1.00 26.47 246 LYS A C 1
ATOM 1998 O O . LYS A 1 246 ? -5.069 4.946 -31.917 1.00 26.47 246 LYS A O 1
ATOM 2003 N N . GLU A 1 247 ? -3.493 4.163 -30.506 1.00 26.33 247 GLU A N 1
ATOM 2004 C CA . GLU A 1 247 ? -2.548 5.296 -30.559 1.00 26.33 247 GLU A CA 1
ATOM 2005 C C . GLU A 1 247 ? -1.225 4.967 -29.831 1.00 26.33 247 GLU A C 1
ATOM 2007 O O . GLU A 1 247 ? -1.231 4.553 -28.672 1.00 26.33 247 GLU A O 1
ATOM 2012 N N . ILE A 1 248 ? -0.095 5.163 -30.523 1.00 32.66 248 ILE A N 1
ATOM 2013 C CA . ILE A 1 248 ? 1.296 4.995 -30.060 1.00 32.66 248 ILE A CA 1
ATOM 2014 C C . ILE A 1 248 ? 1.992 6.342 -30.295 1.00 32.66 248 ILE A C 1
ATOM 2016 O O . ILE A 1 248 ? 1.817 6.912 -31.370 1.00 32.66 248 ILE A O 1
ATOM 2020 N N . SER A 1 249 ? 2.803 6.851 -29.361 1.00 26.80 249 SER A N 1
ATOM 2021 C CA . SER A 1 249 ? 3.672 8.002 -29.656 1.00 26.80 249 SER A CA 1
ATOM 2022 C C . SER A 1 249 ? 5.084 7.859 -29.093 1.00 26.80 249 SER A C 1
ATOM 2024 O O . SER A 1 249 ? 5.290 7.595 -27.910 1.00 26.80 249 SER A O 1
ATOM 2026 N N . PHE A 1 250 ? 6.044 8.062 -29.996 1.00 34.94 250 PHE A N 1
ATOM 2027 C CA . PHE A 1 250 ? 7.478 8.227 -29.780 1.00 34.94 250 PHE A CA 1
ATOM 2028 C C . PHE A 1 250 ? 7.863 9.647 -30.226 1.00 34.94 250 PHE A C 1
ATOM 2030 O O . PHE A 1 250 ? 7.246 10.163 -31.152 1.00 34.94 250 PHE A O 1
ATOM 2037 N N . THR A 1 251 ? 8.895 10.254 -29.635 1.00 24.22 251 THR A N 1
ATOM 2038 C CA . THR A 1 251 ? 9.608 11.433 -30.183 1.00 24.22 251 THR A CA 1
ATOM 2039 C C . THR A 1 251 ? 11.060 11.428 -29.663 1.00 24.22 251 THR A C 1
ATOM 2041 O O . THR A 1 251 ? 11.307 10.901 -28.580 1.00 24.22 251 THR A O 1
ATOM 2044 N N . SER A 1 252 ? 12.099 11.937 -30.343 1.00 29.36 252 SER A N 1
ATOM 2045 C CA . SER A 1 252 ? 12.206 12.701 -31.607 1.00 29.36 252 SER A CA 1
ATOM 2046 C C . SER A 1 252 ? 13.383 12.250 -32.503 1.00 29.36 252 SER A C 1
ATOM 2048 O O . SER A 1 252 ? 13.659 12.888 -33.512 1.00 29.36 252 SER A O 1
ATOM 2050 N N . GLU A 1 253 ? 14.109 11.184 -32.173 1.00 29.48 253 GLU A N 1
ATOM 2051 C CA . GLU A 1 253 ? 15.281 10.755 -32.967 1.00 29.48 253 GLU A CA 1
ATOM 2052 C C . GLU A 1 253 ? 15.073 9.335 -33.487 1.00 29.48 253 GLU A C 1
ATOM 2054 O O . GLU A 1 253 ? 15.868 8.432 -33.249 1.00 29.48 253 GLU A O 1
ATOM 2059 N N . GLU A 1 254 ? 13.915 9.141 -34.114 1.00 35.03 254 GLU A N 1
ATOM 2060 C CA . GLU A 1 254 ? 13.394 7.876 -34.617 1.00 35.03 254 GLU A CA 1
ATOM 2061 C C . GLU A 1 254 ? 14.459 6.919 -35.181 1.00 35.03 254 GLU A C 1
ATOM 2063 O O . GLU A 1 254 ? 15.260 7.261 -36.046 1.00 35.03 254 GLU A O 1
ATOM 2068 N N . LEU A 1 255 ? 14.363 5.664 -34.727 1.00 40.31 255 LEU A N 1
ATOM 2069 C CA . LEU A 1 255 ? 14.417 4.492 -35.603 1.00 40.31 255 LEU A CA 1
ATOM 2070 C C . LEU A 1 255 ? 15.616 4.423 -36.555 1.00 40.31 255 LEU A C 1
ATOM 2072 O O . LEU A 1 255 ? 15.462 4.242 -37.760 1.00 40.31 255 LEU A O 1
ATOM 2076 N N . SER A 1 256 ? 16.839 4.442 -36.034 1.00 30.94 256 SER A N 1
ATOM 2077 C CA . SER A 1 256 ? 17.962 3.965 -36.838 1.00 30.94 256 SER A CA 1
ATOM 2078 C C . SER A 1 256 ? 18.029 2.429 -36.803 1.00 30.94 256 SER A C 1
ATOM 2080 O O . SER A 1 256 ? 18.870 1.863 -36.105 1.00 30.94 256 SER A O 1
ATOM 2082 N N . ARG A 1 257 ? 17.168 1.829 -37.645 1.00 30.41 257 ARG A N 1
ATOM 2083 C CA . ARG A 1 257 ? 17.255 0.517 -38.330 1.00 30.41 257 ARG A CA 1
ATOM 2084 C C . ARG A 1 257 ? 16.569 -0.708 -37.690 1.00 30.41 257 ARG A C 1
ATOM 2086 O O . ARG A 1 257 ? 16.942 -1.161 -36.616 1.00 30.41 257 ARG A O 1
ATOM 2093 N N . ASP A 1 258 ? 15.585 -1.194 -38.459 1.00 29.94 258 ASP A N 1
ATOM 2094 C CA . ASP A 1 258 ? 14.989 -2.531 -38.627 1.00 29.94 258 ASP A CA 1
ATOM 2095 C C . ASP A 1 258 ? 14.640 -3.375 -37.386 1.00 29.94 258 ASP A C 1
ATOM 2097 O O . ASP A 1 258 ? 15.496 -3.945 -36.716 1.00 29.94 258 ASP A O 1
ATOM 2101 N N . LEU A 1 259 ? 13.329 -3.521 -37.137 1.00 34.25 259 LEU A N 1
ATOM 2102 C CA . LEU A 1 259 ? 12.739 -4.363 -36.090 1.00 34.25 259 LEU A CA 1
ATOM 2103 C C . LEU A 1 259 ? 12.018 -5.589 -36.694 1.00 34.25 259 LEU A C 1
ATOM 2105 O O . LEU A 1 259 ? 11.048 -5.401 -37.428 1.00 34.25 259 LEU A O 1
ATOM 2109 N N . PRO A 1 260 ? 12.320 -6.824 -36.257 1.00 31.06 260 PRO A N 1
ATOM 2110 C CA . PRO A 1 260 ? 11.299 -7.839 -36.015 1.00 31.06 260 PRO A CA 1
ATOM 2111 C C . PRO A 1 260 ? 10.751 -7.688 -34.586 1.00 31.06 260 PRO A C 1
ATOM 2113 O O . PRO A 1 260 ? 11.355 -8.109 -33.600 1.00 31.06 260 PRO A O 1
ATOM 2116 N N . ILE A 1 261 ? 9.591 -7.047 -34.464 1.00 38.56 261 ILE A N 1
ATOM 2117 C CA . ILE A 1 261 ? 8.802 -7.043 -33.227 1.00 38.56 261 ILE A CA 1
ATOM 2118 C C . ILE A 1 261 ? 8.164 -8.448 -33.113 1.00 38.56 261 ILE A C 1
ATOM 2120 O O . ILE A 1 261 ? 7.491 -8.847 -34.069 1.00 38.56 261 ILE A O 1
ATOM 2124 N N . PRO A 1 262 ? 8.303 -9.220 -32.010 1.00 35.31 262 PRO A N 1
ATOM 2125 C CA . PRO A 1 262 ? 7.384 -10.343 -31.768 1.00 35.31 262 PRO A CA 1
ATOM 2126 C C . PRO A 1 262 ? 5.954 -9.782 -31.769 1.00 35.31 262 PRO A C 1
ATOM 2128 O O . PRO A 1 262 ? 5.803 -8.603 -31.463 1.00 35.31 262 PRO A O 1
ATOM 2131 N N . PRO A 1 263 ? 4.894 -10.520 -32.135 1.00 37.91 263 PRO A N 1
ATOM 2132 C CA . PRO A 1 263 ? 3.603 -9.902 -32.423 1.00 37.91 263 PRO A CA 1
ATOM 2133 C C . PRO A 1 263 ? 3.023 -9.211 -31.175 1.00 37.91 263 PRO A C 1
ATOM 2135 O O . PRO A 1 263 ? 2.297 -9.815 -30.394 1.00 37.91 263 PRO A O 1
ATOM 2138 N N . VAL A 1 264 ? 3.290 -7.907 -31.018 1.00 46.28 264 VAL A N 1
ATOM 2139 C CA . VAL A 1 264 ? 2.606 -6.968 -30.110 1.00 46.28 264 VAL A CA 1
ATOM 2140 C C . VAL A 1 264 ? 1.255 -6.620 -30.742 1.00 46.28 264 VAL A C 1
ATOM 2142 O O . VAL A 1 264 ? 0.868 -5.466 -30.904 1.00 46.28 264 VAL A O 1
ATOM 2145 N N . ALA A 1 265 ? 0.548 -7.648 -31.198 1.00 40.03 265 ALA A N 1
ATOM 2146 C CA . ALA A 1 265 ? -0.809 -7.521 -31.660 1.00 40.03 265 ALA A CA 1
ATOM 2147 C C . ALA A 1 265 ? -1.685 -7.529 -30.405 1.00 40.03 265 ALA A C 1
ATOM 2149 O O . ALA A 1 265 ? -1.623 -8.483 -29.634 1.00 40.03 265 ALA A O 1
ATOM 2150 N N . ASN A 1 266 ? -2.519 -6.497 -30.239 1.00 49.62 266 ASN A N 1
ATOM 2151 C CA . ASN A 1 266 ? -3.726 -6.478 -29.393 1.00 49.62 266 ASN A CA 1
ATOM 2152 C C . ASN A 1 266 ? -3.697 -5.690 -28.062 1.00 49.62 266 ASN A C 1
ATOM 2154 O O . ASN A 1 266 ? -4.497 -5.995 -27.189 1.00 49.62 266 ASN A O 1
ATOM 2158 N N . PHE A 1 267 ? -2.887 -4.639 -27.892 1.00 43.00 267 PHE A N 1
ATOM 2159 C CA . PHE A 1 267 ? -3.183 -3.653 -26.832 1.00 43.00 267 PHE A CA 1
ATOM 2160 C C . PHE A 1 267 ? -4.296 -2.693 -27.276 1.00 43.00 267 PHE A C 1
ATOM 2162 O O . PHE A 1 267 ? -4.193 -2.137 -28.371 1.00 43.00 267 PHE A O 1
ATOM 2169 N N . GLU A 1 268 ? -5.295 -2.442 -26.418 1.00 42.41 268 GLU A N 1
ATOM 2170 C CA . GLU A 1 268 ? -6.253 -1.343 -26.636 1.00 42.41 268 GLU A CA 1
ATOM 2171 C C . GLU A 1 268 ? -5.523 0.002 -26.514 1.00 42.41 268 GLU A C 1
ATOM 2173 O O . GLU A 1 268 ? -5.683 0.886 -27.347 1.00 42.41 268 GLU A O 1
ATOM 2178 N N . HIS A 1 269 ? -4.623 0.140 -25.532 1.00 44.09 269 HIS A N 1
ATOM 2179 C CA . HIS A 1 269 ? -3.797 1.338 -25.375 1.00 44.09 269 HIS A CA 1
ATOM 2180 C C . HIS A 1 269 ? -2.376 0.990 -24.899 1.00 44.09 269 HIS A C 1
ATOM 2182 O O . HIS A 1 269 ? -2.182 0.565 -23.757 1.00 44.09 269 HIS A O 1
ATOM 2188 N N . LEU A 1 270 ? -1.368 1.213 -25.757 1.00 51.69 270 LEU A N 1
ATOM 2189 C CA . LEU A 1 270 ? 0.058 1.060 -25.436 1.00 51.69 270 LEU A CA 1
ATOM 2190 C C . LEU A 1 270 ? 0.784 2.401 -25.578 1.00 51.69 270 LEU A C 1
ATOM 2192 O O . LEU A 1 270 ? 0.878 2.950 -26.674 1.00 51.69 270 LEU A O 1
ATOM 2196 N N . LYS A 1 271 ? 1.356 2.905 -24.479 1.00 53.50 271 LYS A N 1
ATOM 2197 C CA . LYS A 1 271 ? 2.182 4.124 -24.491 1.00 53.50 271 LYS A CA 1
ATOM 2198 C C . LYS A 1 271 ? 3.553 3.857 -23.881 1.00 53.50 271 LYS A C 1
ATOM 2200 O O . LYS A 1 271 ? 3.644 3.481 -22.712 1.00 53.50 271 LYS A O 1
ATOM 2205 N N . LEU A 1 272 ? 4.606 4.069 -24.671 1.00 54.84 272 LEU A N 1
ATOM 2206 C CA . LEU A 1 272 ? 6.001 3.871 -24.279 1.00 54.84 272 LEU A CA 1
ATOM 2207 C C . LEU A 1 272 ? 6.765 5.194 -24.386 1.00 54.84 272 LEU A C 1
ATOM 2209 O O . LEU A 1 272 ? 6.851 5.772 -25.461 1.00 54.84 272 LEU A O 1
ATOM 2213 N N . TYR A 1 273 ? 7.363 5.649 -23.285 1.00 49.81 273 TYR A N 1
ATOM 2214 C CA . TYR A 1 273 ? 8.183 6.866 -23.262 1.00 49.81 273 TYR A CA 1
ATOM 2215 C C . TYR A 1 273 ? 9.608 6.557 -22.795 1.00 49.81 273 TYR A C 1
ATOM 2217 O O . TYR A 1 273 ? 9.794 5.927 -21.749 1.00 49.81 273 TYR A O 1
ATOM 2225 N N . ASN A 1 274 ? 10.609 7.053 -23.533 1.00 50.56 274 ASN A N 1
ATOM 2226 C CA . ASN A 1 274 ? 12.043 6.838 -23.275 1.00 50.56 274 ASN A CA 1
ATOM 2227 C C . ASN A 1 274 ? 12.438 5.348 -23.237 1.00 50.56 274 ASN A C 1
ATOM 2229 O O . ASN A 1 274 ? 13.144 4.900 -22.335 1.00 50.56 274 ASN A O 1
ATOM 2233 N N . VAL A 1 275 ? 11.963 4.581 -24.223 1.00 46.47 275 VAL A N 1
ATOM 2234 C CA . VAL A 1 275 ? 12.194 3.137 -24.368 1.00 46.47 275 VAL A CA 1
ATOM 2235 C C . VAL A 1 275 ? 12.920 2.875 -25.692 1.00 46.47 275 VAL A C 1
ATOM 2237 O O . VAL A 1 275 ? 12.401 3.236 -26.742 1.00 46.47 275 VAL A O 1
ATOM 2240 N N . ARG A 1 276 ? 14.108 2.249 -25.668 1.00 42.00 276 ARG A N 1
ATOM 2241 C CA . ARG A 1 276 ? 14.737 1.662 -26.874 1.00 42.00 276 ARG A CA 1
ATOM 2242 C C . ARG A 1 276 ? 14.534 0.150 -26.819 1.00 42.00 276 ARG A C 1
ATOM 2244 O O . ARG A 1 276 ? 14.942 -0.421 -25.817 1.00 42.00 276 ARG A O 1
ATOM 2251 N N . VAL A 1 277 ? 13.932 -0.444 -27.853 1.00 40.38 277 VAL A N 1
ATOM 2252 C CA . VAL A 1 277 ? 13.733 -1.898 -28.035 1.00 40.38 277 VAL A CA 1
ATOM 2253 C C . VAL A 1 277 ? 14.810 -2.411 -28.996 1.00 40.38 277 VAL A C 1
ATOM 2255 O O . VAL A 1 277 ? 15.044 -1.769 -30.015 1.00 40.38 277 VAL A O 1
ATOM 2258 N N . GLN A 1 278 ? 15.475 -3.531 -28.698 1.00 35.19 278 GLN A N 1
ATOM 2259 C CA . GLN A 1 278 ? 16.554 -4.075 -29.540 1.00 35.19 278 GLN A CA 1
ATOM 2260 C C . GLN A 1 278 ? 16.277 -5.530 -29.909 1.00 35.19 278 GLN A C 1
ATOM 2262 O O . GLN A 1 278 ? 16.303 -6.366 -29.029 1.00 35.19 278 GLN A O 1
ATOM 2267 N N . THR A 1 279 ? 16.017 -5.870 -31.164 1.00 34.16 279 THR A N 1
ATOM 2268 C CA . THR A 1 279 ? 15.556 -7.215 -31.563 1.00 34.16 279 THR A CA 1
ATOM 2269 C C . THR A 1 279 ? 16.575 -8.336 -31.346 1.00 34.16 279 THR A C 1
ATOM 2271 O O . THR A 1 279 ? 17.764 -8.127 -31.576 1.00 34.16 279 THR A O 1
ATOM 2274 N N . MET A 1 280 ? 16.104 -9.535 -30.973 1.00 29.02 280 MET A N 1
ATOM 2275 C CA . MET A 1 280 ? 16.897 -10.769 -31.062 1.00 29.02 280 MET A CA 1
ATOM 2276 C C . MET A 1 280 ? 17.198 -11.070 -32.537 1.00 29.02 280 MET A C 1
ATOM 2278 O O . MET A 1 280 ? 16.280 -11.320 -33.319 1.00 29.02 280 MET A O 1
ATOM 2282 N N . GLN A 1 281 ? 18.474 -11.061 -32.917 1.00 33.47 281 GLN A N 1
ATOM 2283 C CA . GLN A 1 281 ? 18.947 -11.890 -34.022 1.00 33.47 281 GLN A CA 1
ATOM 2284 C C . GLN A 1 281 ? 19.201 -13.283 -33.450 1.00 33.47 281 GLN A C 1
ATOM 2286 O O . GLN A 1 281 ? 19.904 -13.382 -32.451 1.00 33.47 281 GLN A O 1
ATOM 2291 N N . ASP A 1 282 ? 18.551 -14.290 -34.040 1.00 31.16 282 ASP A N 1
ATOM 2292 C CA . ASP A 1 282 ? 19.001 -15.684 -34.209 1.00 31.16 282 ASP A CA 1
ATOM 2293 C C . ASP A 1 282 ? 17.804 -16.635 -34.153 1.00 31.16 282 ASP A C 1
ATOM 2295 O O . ASP A 1 282 ? 17.291 -16.903 -33.079 1.00 31.16 282 ASP A O 1
ATOM 2299 N N . TYR A 1 283 ? 17.358 -17.126 -35.317 1.00 28.62 283 TYR A N 1
ATOM 2300 C CA . TYR A 1 283 ? 16.808 -18.478 -35.536 1.00 28.62 283 TYR A CA 1
ATOM 2301 C C . TYR A 1 283 ? 16.614 -18.690 -37.052 1.00 28.62 283 TYR A C 1
ATOM 2303 O O . TYR A 1 283 ? 15.511 -18.621 -37.585 1.00 28.62 283 TYR A O 1
ATOM 2311 N N . THR A 1 284 ? 17.713 -18.943 -37.768 1.00 29.39 284 THR A N 1
ATOM 2312 C CA . THR A 1 284 ? 17.718 -19.533 -39.126 1.00 29.39 284 THR A CA 1
ATOM 2313 C C . THR A 1 284 ? 18.599 -20.781 -39.144 1.00 29.39 284 THR A C 1
ATOM 2315 O O . THR A 1 284 ? 19.553 -20.904 -39.901 1.00 29.39 284 THR A O 1
ATOM 2318 N N . ALA A 1 285 ? 18.270 -21.737 -38.279 1.00 32.1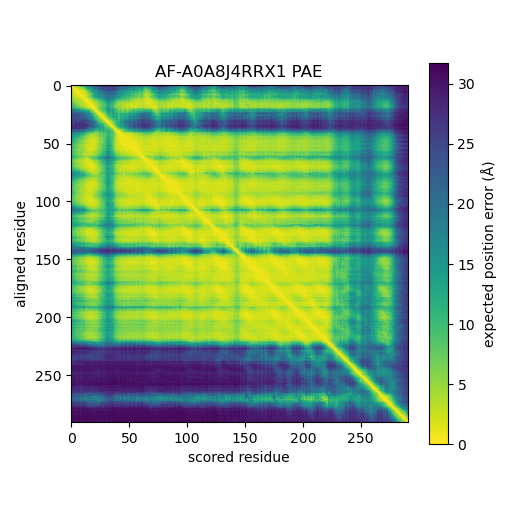6 285 ALA A N 1
ATOM 2319 C CA . ALA A 1 285 ? 18.775 -23.100 -38.376 1.00 32.16 285 ALA A CA 1
ATOM 2320 C C . ALA A 1 285 ? 17.722 -24.046 -37.799 1.00 32.16 285 ALA A C 1
ATOM 2322 O O . ALA A 1 285 ? 17.729 -24.294 -36.600 1.00 32.16 285 ALA A O 1
ATOM 2323 N N . LEU A 1 286 ? 16.779 -24.471 -38.647 1.00 30.66 286 LEU A N 1
ATOM 2324 C CA . LEU A 1 286 ? 15.899 -25.651 -38.544 1.00 30.66 286 LEU A CA 1
ATOM 2325 C C . LEU A 1 286 ? 14.609 -25.351 -39.312 1.00 30.66 286 LEU A C 1
ATOM 2327 O O . LEU A 1 286 ? 13.601 -25.018 -38.704 1.00 30.66 286 LEU A O 1
ATOM 2331 N N . LEU A 1 287 ? 14.680 -25.404 -40.644 1.00 29.77 287 LEU A N 1
ATOM 2332 C CA . LEU A 1 287 ? 13.597 -25.782 -41.566 1.00 29.77 287 LEU A CA 1
ATOM 2333 C C . LEU A 1 287 ? 14.129 -25.658 -43.004 1.00 29.77 287 LEU A C 1
ATOM 2335 O O . LEU A 1 287 ? 13.613 -24.895 -43.800 1.00 29.77 287 LEU A O 1
ATOM 2339 N N . ASP A 1 288 ? 15.178 -26.417 -43.318 1.00 27.80 288 ASP A N 1
ATOM 2340 C CA . ASP A 1 288 ? 15.450 -26.847 -44.692 1.00 27.80 288 ASP A CA 1
ATOM 2341 C C . ASP A 1 288 ? 15.735 -28.345 -44.636 1.00 27.80 288 ASP A C 1
ATOM 2343 O O . ASP A 1 288 ? 16.861 -28.819 -44.506 1.00 27.80 288 ASP A O 1
ATOM 2347 N N . GLY A 1 289 ? 14.639 -29.094 -44.621 1.00 29.81 289 GLY A N 1
ATOM 2348 C CA . GLY A 1 289 ? 14.612 -30.511 -44.915 1.00 29.81 289 GLY A CA 1
ATOM 2349 C C . GLY A 1 289 ? 13.592 -30.731 -46.018 1.00 29.81 289 GLY A C 1
ATOM 2350 O O . GLY A 1 289 ? 12.435 -30.994 -45.707 1.00 29.81 289 GLY A O 1
ATOM 2351 N N . SER A 1 290 ? 13.996 -30.557 -47.280 1.00 31.42 290 SER A N 1
ATOM 2352 C CA . SER A 1 290 ? 13.522 -31.331 -48.445 1.00 31.42 290 SER A CA 1
ATOM 2353 C C . SER A 1 290 ? 14.222 -30.889 -49.741 1.00 31.42 290 SER A C 1
ATOM 2355 O O . SER A 1 290 ? 13.722 -30.028 -50.459 1.00 31.42 290 SER A O 1
ATOM 2357 N N . LEU A 1 291 ? 15.375 -31.502 -50.032 1.00 31.95 291 LEU A N 1
ATOM 2358 C CA . LEU A 1 291 ? 15.652 -32.321 -51.229 1.00 31.95 291 LEU A CA 1
ATOM 2359 C C . LEU A 1 291 ? 17.078 -32.880 -51.164 1.00 31.95 291 LEU A C 1
ATOM 2361 O O . LEU A 1 291 ? 18.018 -32.082 -50.962 1.00 31.95 291 LEU A O 1
#

Secondary structure (DSSP, 8-state):
--HHHHHHHHTS-EEEEEEEE---HHHH---GGGHHHHHHHHHHHHHHHHHHHHHHHGGGGTS--EEEEEEEEEEE-SGGGHHHHHHHHHHHHTSEEEEEEEEEEEPTTPPPPB--GGGG--TT--EEEEES-B--GGGS-TT--TTTT--EEEEES-B--HHHHHHHHHT-TT--EEEEES-BS--EEEE---TT--EEEEEEESEEEE--TT--EEEEEE-TT--S---GGG-----------------SS--SS----------SEEEEES----PPP---SS-----

Organism: NCBI:txid60419

Foldseek 3Di:
DDPVVVVVVVPFAEDEAAAAADDDPVLPPDPPVPVVPSPVVSVVSVVVSLVVLCVVLVVLVPGAHAYAYDADAHEDADCVCLVSVVVSLLSVLVYAYAEYHYAYHYDVPGDAREDDLSNQQHLNYQYYADHRHEYDQVSQDDPDSRQANHAYDAYYQYADACNSQQSVLVNNQNHQEYEDENHHNNQEHENPDHANHQEYAEYQHQAYHHAYQNHQYYHYEHRPVDQEDDELNSDDHPHYDDDDDDDEDDDDDDDPDDDPRDPPHHHNYYYYHSYDYDHDDDDPPPPPPDD

Nearest PDB structures (foldseek):
  6wcq-assembly1_B  TM=4.499E-01  e=3.125E-01  Homo sapiens
  3j0a-assembly1_A  TM=4.467E-01  e=7.991E+00  Homo sapiens

Sequence (291 aa):
MSKSWKQAWNSLPRYDFSFYGRIHRKDYHKPVWEKQSGGADLEEKIDKFVKSVDEVLLPLRDHKTIIQCFRLSVTLCDDKYASCIDNWMKLANRNHMETLYLNLINMEKVKRYVLPKTAFSVGSLAKLTLKGCKLLGDYFGDNMNKFICLRKLTLLSVEVDDLTVKKILCFCALLEEFTQSWCMKAEFVHIGYAPKLKKAILNGVKRIKIEAPNLEELYCRGHPTIIGRLDSDSFACSNVKKNEHKEISFTSEELSRDLPIPPVANFEHLKLYNVRVQTMQDYTALLDGSL

InterPro domains:
  IPR053772 FBD-associated F-box protein At1g61320/At1g61330-like [PTHR34145] (2-272)
  IPR055411 F-box/LRR-repeat protein 15/At3g58940/PEG3-like, LRR domain [PF24758] (85-221)

Radius of gyration: 23.43 Å; Cα contacts (8 Å, |Δi|>4): 545; chains: 1; bounding box: 50×66×73 Å

Solvent-accessible surface area (backbone atoms only — not comparable to full-atom values): 16164 Å² total; per-residue (Å²): 134,58,72,67,60,54,52,58,58,68,70,45,56,74,43,72,47,80,45,78,50,69,74,59,76,73,70,72,69,53,58,83,89,52,50,89,60,44,58,61,60,50,50,51,52,48,50,53,45,53,51,52,53,48,64,70,50,53,64,46,76,83,46,80,40,37,32,57,32,42,34,43,31,37,52,40,80,57,75,80,54,53,60,56,53,53,49,52,41,54,44,53,49,75,27,51,35,33,27,43,36,40,37,40,43,57,36,91,93,44,72,64,53,67,61,58,65,64,74,55,66,36,45,56,26,29,35,42,36,44,24,34,36,24,58,63,55,85,67,62,55,98,85,59,77,33,28,66,42,20,28,34,44,34,40,34,44,23,37,35,44,32,68,39,53,31,46,55,53,71,43,26,71,46,25,29,34,42,35,42,31,54,32,43,70,34,35,47,48,52,43,83,67,30,73,45,21,29,34,40,37,40,33,38,33,54,39,41,33,42,37,34,60,46,46,42,36,42,38,40,30,37,32,87,89,49,87,65,60,28,59,43,84,31,65,49,67,88,50,56,69,84,51,90,53,89,63,75,63,81,87,87,82,76,82,90,72,88,77,75,72,75,84,84,60,33,55,44,39,48,41,55,42,75,70,40,76,52,60,85,87,86,87,93,82,89,86,87,86,88,134

Mean predicted aligned error: 12.41 Å

pLDDT: mean 73.41, std 22.79, range [24.22, 97.94]